Protein AF-A0A453CSF2-F1 (afdb_monomer)

Mean predicted aligned error: 9.99 Å

InterPro domains:
  IPR026741 Protein strawberry notch [PTHR12706] (7-251)
  IPR057332 SBNO, alpha/beta domain [PF25373] (90-185)

Secondary structure (DSSP, 8-state):
--SHHHHHHHHHHHHHHHHHHHHHHHTT-S--SPEE---SEEEEEEEEEEEEE-TTT-PEEEEEEEEEE----HHHHHHHHHHHHHTT---TT-EEEEESS-BTTB--EEEEEE-SSTTEEEEEETTTEE-SS-EEHHHHHHHEEE---HHHHHHHHHHHHHHTTTS-TT-TT-TTGGG--TT-SEEEEEEEEE--GGGHHHHHHHHHT-SSHHHHS--EEEEE-TTT--EEEEEEE-HHHHHHHHHHTT-------

Nearest PDB structures (foldseek):
  2e3r-assembly2_B  TM=1.787E-01  e=3.490E+00  Homo sapiens
  5zyg-assembly1_A  TM=1.570E-01  e=2.313E+00  Homo sapiens
  3qsz-assembly1_A  TM=2.015E-01  e=4.682E+00  Xanthomonas citri
  5zyh-assembly1_A  TM=1.619E-01  e=5.584E+00  Homo sapiens
  5jjd-assembly1_B  TM=1.593E-01  e=5.922E+00  Homo sapiens

Sequence (257 aa):
MLTLSTSRLFDLFISILDVVLHNARREGQLDSGIVDIKGKNIELKEPPKTVHVDSLSGASTILFTFTIDRGVTWESAKAMLDGRENDGAGSSNDGFYESKREWMGRRHFTLALEGSTEGIYKIIRPAIGEALREMPLSELKGKYRKVSSIDKVSKGWQDEYDVSSKQCMHGSKCKVGSYCTVGRRLQEFNILGGLILPVWGTIEKALAKQVYQNHKRIRVVRLVTTNDNQRIVGLFIPNAAVESVLTGLQWVQDIND

Foldseek 3Di:
DPPVVVVVVVVVVVVVVVVVQVVCVVVVNPAPPAAEDDAPAKAFPDPWDFLAADPPPRKTKIKTKIKGFQFAALVRLVVVQVVCVVVVNFDPPFAKKWFPDDALNGIFIWTWGDDPDPQWTFIQGRQHGTDPDIDGNVRCVVGIDHDPDSVVRNVRSNVLNVCLQQDAPNYCPDPCPRPDNHSRRIDMWMFIDIDCVVLVVQLLVLQCPDPDPVSNRWHWYWYAGDPPRDIDIGTTHPPSSVVSSSVSSVPDPPPDD

pLDDT: mean 84.26, std 11.91, range [34.03, 95.75]

Organism: Aegilops tauschii subsp. strangulata (NCBI:txid200361)

Radius of gyration: 23.32 Å; Cα contacts (8 Å, |Δi|>4): 414; chains: 1; bounding box: 51×52×76 Å

Structure (mmCIF, N/CA/C/O backbone):
data_AF-A0A453CSF2-F1
#
_entry.id   AF-A0A453CSF2-F1
#
loop_
_atom_site.group_PDB
_atom_site.id
_atom_site.type_symbol
_atom_site.label_atom_id
_atom_site.label_alt_id
_atom_site.label_comp_id
_atom_site.label_asym_id
_atom_site.label_entity_id
_atom_site.label_seq_id
_atom_site.pdbx_PDB_ins_code
_atom_site.Cartn_x
_atom_site.Cartn_y
_atom_site.Cartn_z
_atom_site.occupancy
_atom_site.B_iso_or_equiv
_atom_site.auth_seq_id
_atom_site.auth_comp_id
_atom_site.auth_asym_id
_atom_site.auth_atom_id
_atom_site.pdbx_PDB_model_num
ATOM 1 N N . MET A 1 1 ? -3.881 -25.227 51.914 1.00 39.81 1 MET A N 1
ATOM 2 C CA . MET A 1 1 ? -4.349 -26.233 50.933 1.00 39.81 1 MET A CA 1
ATOM 3 C C . MET A 1 1 ? -5.199 -25.563 49.838 1.00 39.81 1 MET A C 1
ATOM 5 O O . MET A 1 1 ? -6.308 -25.993 49.575 1.00 39.81 1 MET A O 1
ATOM 9 N N . LEU A 1 2 ? -4.698 -24.485 49.214 1.00 41.75 2 LEU A N 1
ATOM 10 C CA . LEU A 1 2 ? -5.431 -23.672 48.216 1.00 41.75 2 LEU A CA 1
ATOM 11 C C . LEU A 1 2 ? -4.596 -23.377 46.951 1.00 41.75 2 LEU A C 1
ATOM 13 O O . LEU A 1 2 ? -5.021 -22.624 46.089 1.00 41.75 2 LEU A O 1
ATOM 17 N N . THR A 1 3 ? -3.411 -23.980 46.824 1.00 45.69 3 THR A N 1
ATOM 18 C CA . THR A 1 3 ? -2.455 -23.721 45.734 1.00 45.69 3 THR A CA 1
ATOM 19 C C . THR A 1 3 ? -2.458 -24.787 44.634 1.00 45.69 3 THR A C 1
ATOM 21 O O . THR A 1 3 ? -1.824 -24.590 43.610 1.00 45.69 3 THR A O 1
ATOM 24 N N . LEU A 1 4 ? -3.162 -25.913 44.818 1.00 47.31 4 LEU A N 1
ATOM 25 C CA . LEU A 1 4 ? -3.198 -27.027 43.853 1.00 47.31 4 LEU A CA 1
ATOM 26 C C . LEU A 1 4 ? -4.376 -26.952 42.864 1.00 47.31 4 LEU A C 1
ATOM 28 O O . LEU A 1 4 ? -4.291 -27.514 41.774 1.00 47.31 4 LEU A O 1
ATOM 32 N N . SER A 1 5 ? -5.480 -26.288 43.227 1.00 52.00 5 SER A N 1
ATOM 33 C CA . SER A 1 5 ? -6.674 -26.180 42.372 1.00 52.00 5 SER A CA 1
ATOM 34 C C . SER A 1 5 ? -6.519 -25.125 41.276 1.00 52.00 5 SER A C 1
ATOM 36 O O . SER A 1 5 ? -6.984 -25.336 40.158 1.00 52.00 5 SER A O 1
ATOM 38 N N . THR A 1 6 ? -5.820 -24.026 41.565 1.00 54.34 6 THR A N 1
ATOM 39 C CA . THR A 1 6 ? -5.502 -22.964 40.602 1.00 54.34 6 THR A CA 1
ATOM 40 C C . THR A 1 6 ? -4.569 -23.450 39.495 1.00 54.34 6 THR A C 1
ATOM 42 O O . THR A 1 6 ? -4.785 -23.100 38.338 1.00 54.34 6 THR A O 1
ATOM 45 N N . SER A 1 7 ? -3.606 -24.324 39.809 1.00 66.31 7 SER A N 1
ATOM 46 C CA . SER A 1 7 ? -2.683 -24.883 38.812 1.00 66.31 7 SER A CA 1
ATOM 47 C C . SER A 1 7 ? -3.385 -25.792 37.805 1.00 66.31 7 SER A C 1
ATOM 49 O O . SER A 1 7 ? -3.203 -25.617 36.611 1.00 66.31 7 SER A O 1
ATOM 51 N N . ARG A 1 8 ? -4.276 -26.691 38.247 1.00 74.19 8 ARG A N 1
ATOM 52 C CA . ARG A 1 8 ? -4.969 -27.619 37.329 1.00 74.19 8 ARG A CA 1
ATOM 53 C C . ARG A 1 8 ? -5.932 -26.926 36.368 1.00 74.19 8 ARG A C 1
ATOM 55 O O . ARG A 1 8 ? -6.129 -27.387 35.249 1.00 74.19 8 ARG A O 1
ATOM 62 N N . LEU A 1 9 ? -6.556 -25.840 36.817 1.00 81.19 9 LEU A N 1
ATOM 63 C CA . LEU A 1 9 ? -7.460 -25.039 35.993 1.00 81.19 9 LEU A CA 1
ATOM 64 C C . LEU A 1 9 ? -6.670 -24.240 34.948 1.00 81.19 9 LEU A C 1
ATOM 66 O O . LEU A 1 9 ? -7.096 -24.136 33.800 1.00 81.19 9 LEU A O 1
ATOM 70 N N . PHE A 1 10 ? -5.484 -23.758 35.329 1.00 81.81 10 PHE A N 1
ATOM 71 C CA . PHE A 1 10 ? -4.532 -23.151 34.407 1.00 81.81 10 PHE A CA 1
ATOM 72 C C . PHE A 1 10 ? -3.985 -24.174 33.400 1.00 81.81 10 PHE A C 1
ATOM 74 O O . PHE A 1 10 ? -4.000 -23.904 32.206 1.00 81.81 10 PHE A O 1
ATOM 81 N N . ASP A 1 11 ? -3.616 -25.379 33.837 1.00 81.75 11 ASP A N 1
ATOM 82 C CA . ASP A 1 11 ? -3.135 -26.454 32.956 1.00 81.75 11 ASP A CA 1
ATOM 83 C C . ASP A 1 11 ? -4.202 -26.881 31.938 1.00 81.75 11 ASP A C 1
ATOM 85 O O . ASP A 1 11 ? -3.905 -27.084 30.757 1.00 81.75 11 ASP A O 1
ATOM 89 N N . LEU A 1 12 ? -5.465 -26.971 32.372 1.00 85.25 12 LEU A N 1
ATOM 90 C CA . LEU A 1 12 ? -6.597 -27.231 31.483 1.00 85.25 12 LEU A CA 1
ATOM 91 C C . LEU A 1 12 ? -6.780 -26.092 30.472 1.00 85.25 12 LEU A C 1
ATOM 93 O O . LEU A 1 12 ? -6.968 -26.356 29.286 1.00 85.25 12 LEU A O 1
ATOM 97 N N . PHE A 1 13 ? -6.696 -24.837 30.921 1.00 87.38 13 PHE A N 1
ATOM 98 C CA . PHE A 1 13 ? -6.771 -23.672 30.041 1.00 87.38 13 PHE A CA 1
ATOM 99 C C . PHE A 1 13 ? -5.650 -23.675 28.993 1.00 87.38 13 PHE A C 1
ATOM 101 O O . PHE A 1 13 ? -5.939 -23.511 27.809 1.00 87.38 13 PHE A O 1
ATOM 108 N N . ILE A 1 14 ? -4.399 -23.921 29.398 1.00 87.06 14 ILE A N 1
ATOM 109 C CA . ILE A 1 14 ? -3.248 -24.009 28.488 1.00 87.06 14 ILE A CA 1
ATOM 110 C C . ILE A 1 14 ? -3.425 -25.160 27.495 1.00 87.06 14 ILE A C 1
ATOM 112 O O . ILE A 1 14 ? -3.229 -24.967 26.301 1.00 87.06 14 ILE A O 1
ATOM 116 N N . SER A 1 15 ? -3.900 -26.320 27.951 1.00 86.69 15 SER A N 1
ATOM 117 C CA . SER A 1 15 ? -4.147 -27.471 27.072 1.00 86.69 15 SER A CA 1
ATOM 118 C C . SER A 1 15 ? -5.230 -27.181 26.024 1.00 86.69 15 SER A C 1
ATOM 120 O O . SER A 1 15 ? -5.084 -27.537 24.855 1.00 86.69 15 SER A O 1
ATOM 122 N N . ILE A 1 16 ? -6.319 -26.508 26.415 1.00 88.81 16 ILE A N 1
ATOM 123 C CA . ILE A 1 16 ? -7.370 -26.079 25.479 1.00 88.81 16 ILE A CA 1
ATOM 124 C C . ILE A 1 16 ? -6.813 -25.035 24.507 1.00 88.81 16 ILE A C 1
ATOM 126 O O . ILE A 1 16 ? -7.057 -25.134 23.303 1.00 88.81 16 ILE A O 1
ATOM 130 N N . LEU A 1 17 ? -6.045 -24.064 25.008 1.00 84.88 17 LEU A N 1
ATOM 131 C CA . LEU A 1 17 ? -5.401 -23.042 24.190 1.00 84.88 17 LEU A CA 1
ATOM 132 C C . LEU A 1 17 ? -4.473 -23.671 23.144 1.00 84.88 17 LEU A C 1
ATOM 134 O O . LEU A 1 17 ? -4.542 -23.289 21.979 1.00 84.88 17 LEU A O 1
ATOM 138 N N . ASP A 1 18 ? -3.676 -24.671 23.516 1.00 83.75 18 ASP A N 1
ATOM 139 C CA . ASP A 1 18 ? -2.792 -25.392 22.597 1.00 83.75 18 ASP A CA 1
ATOM 140 C C . ASP A 1 18 ? -3.569 -26.117 21.494 1.00 83.75 18 ASP A C 1
ATOM 142 O O . ASP A 1 18 ? -3.179 -26.062 20.325 1.00 83.75 18 ASP A O 1
ATOM 146 N N . VAL A 1 19 ? -4.704 -26.742 21.823 1.00 86.56 19 VAL A N 1
ATOM 147 C CA . VAL A 1 19 ? -5.580 -27.387 20.830 1.00 86.56 19 VAL A CA 1
ATOM 148 C C . VAL A 1 19 ? -6.198 -26.355 19.884 1.00 86.56 19 VAL A C 1
ATOM 150 O O . VAL A 1 19 ? -6.218 -26.566 18.667 1.00 86.56 19 VAL A O 1
ATOM 153 N N . VAL A 1 20 ? -6.668 -25.223 20.414 1.00 83.56 20 VAL A N 1
ATOM 154 C CA . VAL A 1 20 ? -7.219 -24.119 19.611 1.00 83.56 20 VAL A CA 1
ATOM 155 C C . VAL A 1 20 ? -6.144 -23.536 18.690 1.00 83.56 20 VAL A C 1
ATOM 157 O O . VAL A 1 20 ? -6.385 -23.384 17.492 1.00 83.56 20 VAL A O 1
ATOM 160 N N . LEU A 1 21 ? -4.936 -23.289 19.206 1.00 77.31 21 LEU A N 1
ATOM 161 C CA . LEU A 1 21 ? -3.794 -22.820 18.420 1.00 77.31 21 LEU A CA 1
ATOM 162 C C . LEU A 1 21 ? -3.389 -23.844 17.355 1.00 77.31 21 LEU A C 1
ATOM 164 O O . LEU A 1 21 ? -3.156 -23.481 16.205 1.00 77.31 21 LEU A O 1
ATOM 168 N N . HIS A 1 22 ? -3.331 -25.132 17.684 1.00 74.81 22 HIS A N 1
ATOM 169 C CA . HIS A 1 22 ? -3.000 -26.178 16.718 1.00 74.81 22 HIS A CA 1
ATOM 170 C C . HIS A 1 22 ? -4.023 -26.244 15.571 1.00 74.81 22 HIS A C 1
ATOM 172 O O . HIS A 1 22 ? -3.645 -26.318 14.398 1.00 74.81 22 HIS A O 1
ATOM 178 N N . ASN A 1 23 ? -5.318 -26.159 15.885 1.00 75.44 23 ASN A N 1
ATOM 179 C CA . ASN A 1 23 ? -6.376 -26.141 14.876 1.00 75.44 23 ASN A CA 1
ATOM 180 C C . ASN A 1 23 ? -6.309 -24.877 14.007 1.00 75.44 23 ASN A C 1
ATOM 182 O O . ASN A 1 23 ? -6.322 -24.987 12.781 1.00 75.44 23 ASN A O 1
ATOM 186 N N . ALA A 1 24 ? -6.108 -23.702 14.611 1.00 65.88 24 ALA A N 1
ATOM 187 C CA . ALA A 1 24 ? -5.940 -22.447 13.879 1.00 65.88 24 ALA A CA 1
ATOM 188 C C . ALA A 1 24 ? -4.699 -22.453 12.960 1.00 65.88 24 ALA A C 1
ATOM 190 O O . ALA A 1 24 ? -4.739 -21.892 11.862 1.00 65.88 24 ALA A O 1
ATOM 191 N N . ARG A 1 25 ? -3.607 -23.125 13.361 1.00 66.56 25 ARG A N 1
ATOM 192 C CA . ARG A 1 25 ? -2.405 -23.367 12.530 1.00 66.56 25 ARG A CA 1
ATOM 193 C C . ARG A 1 25 ? -2.755 -24.217 11.316 1.00 66.56 25 ARG A C 1
ATOM 195 O O . ARG A 1 25 ? -2.430 -23.839 10.194 1.00 66.56 25 ARG A O 1
ATOM 202 N N . ARG A 1 26 ? -3.433 -25.346 11.540 1.00 67.38 26 ARG A N 1
ATOM 203 C CA . ARG A 1 26 ? -3.819 -26.295 10.485 1.00 67.38 26 ARG A CA 1
ATOM 204 C C . ARG A 1 26 ? -4.784 -25.675 9.473 1.00 67.38 26 ARG A C 1
ATOM 206 O O . ARG A 1 26 ? -4.697 -25.974 8.289 1.00 67.38 26 ARG A O 1
ATOM 213 N N . GLU A 1 27 ? -5.664 -24.792 9.930 1.00 69.88 27 GLU A N 1
ATOM 214 C CA . GLU A 1 27 ? -6.625 -24.073 9.085 1.00 69.88 27 GLU A CA 1
ATOM 215 C C . GLU A 1 27 ? -6.034 -22.821 8.410 1.00 69.88 27 GLU A C 1
ATOM 217 O O . GLU A 1 27 ? -6.725 -22.142 7.648 1.00 69.88 27 GLU A O 1
ATOM 222 N N . GLY A 1 28 ? -4.764 -22.484 8.674 1.00 57.31 28 GLY A N 1
ATOM 223 C CA . GLY A 1 28 ? -4.126 -21.275 8.139 1.00 57.31 28 GLY A CA 1
ATOM 224 C C . GLY A 1 28 ? -4.793 -19.973 8.612 1.00 57.31 28 GLY A C 1
ATOM 225 O O . GLY A 1 28 ? -4.766 -18.961 7.898 1.00 57.31 28 GLY A O 1
ATOM 226 N N . GLN A 1 29 ? -5.444 -20.024 9.780 1.00 58.12 29 GLN A N 1
ATOM 227 C CA . GLN A 1 29 ? -6.109 -18.901 10.449 1.00 58.12 29 GLN A CA 1
ATOM 228 C C . GLN A 1 29 ? -5.249 -18.264 11.546 1.00 58.12 29 GLN A C 1
ATOM 230 O O . GLN A 1 29 ? -5.561 -17.160 11.983 1.00 58.12 29 GLN A O 1
ATOM 235 N N . LEU A 1 30 ? -4.170 -18.922 11.982 1.00 50.47 30 LEU A N 1
ATOM 236 C CA . LEU A 1 30 ? -3.213 -18.323 12.912 1.00 50.47 30 LEU A CA 1
ATOM 237 C C . LEU A 1 30 ? -2.468 -17.172 12.228 1.00 50.47 30 LEU A C 1
ATOM 239 O O . LEU A 1 30 ? -1.863 -17.352 11.170 1.00 50.47 30 LEU A O 1
ATOM 243 N N . ASP A 1 31 ? -2.573 -15.985 12.822 1.00 56.78 31 ASP A N 1
ATOM 244 C CA . ASP A 1 31 ? -2.135 -14.742 12.199 1.00 56.78 31 ASP A CA 1
ATOM 245 C C . ASP A 1 31 ? -0.603 -14.617 12.152 1.00 56.78 31 ASP A C 1
ATOM 247 O O . ASP A 1 31 ? 0.132 -15.023 13.056 1.00 56.78 31 ASP A O 1
ATOM 251 N N . SER A 1 32 ? -0.143 -14.034 11.052 1.00 56.16 32 SER A N 1
ATOM 252 C CA . SER A 1 32 ? 1.234 -13.907 10.555 1.00 56.16 32 SER A CA 1
ATOM 253 C C . SER A 1 32 ? 2.113 -12.890 11.309 1.00 56.16 32 SER A C 1
ATOM 255 O O . SER A 1 32 ? 3.009 -12.282 10.723 1.00 56.16 32 SER A O 1
ATOM 257 N N . GLY A 1 33 ? 1.881 -12.704 12.611 1.00 68.69 33 GLY A N 1
ATOM 258 C CA . GLY A 1 33 ? 2.572 -11.693 13.414 1.00 68.69 33 GLY A CA 1
ATOM 259 C C . GLY A 1 33 ? 2.207 -10.253 13.026 1.00 68.69 33 GLY A C 1
ATOM 260 O O . GLY A 1 33 ? 1.212 -10.001 12.351 1.00 68.69 33 GLY A O 1
ATOM 261 N N . ILE A 1 34 ? 3.011 -9.291 13.487 1.00 80.75 34 ILE A N 1
ATOM 262 C CA . ILE A 1 34 ? 2.820 -7.867 13.173 1.00 80.75 34 ILE A CA 1
ATOM 263 C C . ILE A 1 34 ? 3.249 -7.616 11.725 1.00 80.75 34 ILE A C 1
ATOM 265 O O . ILE A 1 34 ? 4.402 -7.858 11.366 1.00 80.75 34 ILE A O 1
ATOM 269 N N . VAL A 1 35 ? 2.343 -7.086 10.903 1.00 84.00 35 VAL A N 1
ATOM 270 C CA . VAL A 1 35 ? 2.631 -6.749 9.504 1.00 84.00 35 VAL A CA 1
ATOM 271 C C . VAL A 1 35 ? 3.189 -5.331 9.410 1.00 84.00 35 VAL A C 1
ATOM 273 O O . VAL A 1 35 ? 2.504 -4.357 9.720 1.00 84.00 35 VAL A O 1
ATOM 276 N N . ASP A 1 36 ? 4.424 -5.210 8.929 1.00 84.75 36 ASP A N 1
ATOM 277 C CA . ASP A 1 36 ? 5.047 -3.917 8.657 1.00 84.75 36 ASP A CA 1
ATOM 278 C C . ASP A 1 36 ? 4.532 -3.310 7.353 1.00 84.75 36 ASP A C 1
ATOM 280 O O . ASP A 1 36 ? 4.739 -3.834 6.254 1.00 84.75 36 ASP A O 1
ATOM 284 N N . ILE A 1 37 ? 3.886 -2.157 7.473 1.00 83.94 37 ILE A N 1
ATOM 285 C CA . ILE A 1 37 ? 3.427 -1.372 6.341 1.00 83.94 37 ILE A CA 1
ATOM 286 C C . ILE A 1 37 ? 4.565 -0.471 5.880 1.00 83.94 37 ILE A C 1
ATOM 288 O O . ILE A 1 37 ? 4.952 0.478 6.556 1.00 83.94 37 ILE A O 1
ATOM 292 N N . LYS A 1 38 ? 5.085 -0.778 4.691 1.00 79.69 38 LYS A N 1
ATOM 293 C CA . LYS A 1 38 ? 6.115 0.015 4.020 1.00 79.69 38 LYS A CA 1
ATOM 294 C C . LYS A 1 38 ? 5.487 0.942 2.979 1.00 79.69 38 LYS A C 1
ATOM 296 O O . LYS A 1 38 ? 4.520 0.576 2.300 1.00 79.69 38 LYS A O 1
ATOM 301 N N . GLY A 1 39 ? 6.059 2.130 2.850 1.00 79.00 39 GLY A N 1
ATOM 302 C CA . GLY A 1 39 ? 5.703 3.153 1.874 1.00 79.00 39 GLY A CA 1
ATOM 303 C C . GLY A 1 39 ? 6.844 4.152 1.743 1.00 79.00 39 GLY A C 1
ATOM 304 O O . GLY A 1 39 ? 7.664 4.262 2.653 1.00 79.00 39 GLY A O 1
ATOM 305 N N . LYS A 1 40 ? 6.920 4.833 0.598 1.00 80.88 40 LYS A N 1
ATOM 306 C CA . LYS A 1 40 ? 7.904 5.898 0.377 1.00 80.88 40 LYS A CA 1
ATOM 307 C C . LYS A 1 40 ? 7.464 7.183 1.067 1.00 80.88 40 LYS A C 1
ATOM 309 O O . LYS A 1 40 ? 8.305 7.890 1.603 1.00 80.88 40 LYS A O 1
ATOM 314 N N . ASN A 1 41 ? 6.158 7.445 1.065 1.00 83.12 41 ASN A N 1
ATOM 315 C CA . ASN A 1 41 ? 5.548 8.484 1.876 1.00 83.12 41 ASN A CA 1
ATOM 316 C C . ASN A 1 41 ? 4.309 7.921 2.589 1.00 83.12 41 ASN A C 1
ATOM 318 O O . ASN A 1 41 ? 3.471 7.271 1.966 1.00 83.12 41 ASN A O 1
ATOM 322 N N . ILE A 1 42 ? 4.231 8.111 3.900 1.00 88.06 42 ILE A N 1
ATOM 323 C CA . ILE A 1 42 ? 3.141 7.715 4.783 1.00 88.06 42 ILE A CA 1
ATOM 324 C C . ILE A 1 42 ? 2.742 8.963 5.567 1.00 88.06 42 ILE A C 1
ATOM 326 O O . ILE A 1 42 ? 3.411 9.349 6.528 1.00 88.06 42 ILE A O 1
ATOM 330 N N . GLU A 1 43 ? 1.640 9.576 5.147 1.00 88.12 43 GLU A N 1
ATOM 331 C CA . GLU A 1 43 ? 1.130 10.816 5.730 1.00 88.12 43 GLU A CA 1
ATOM 332 C C . GLU A 1 43 ? -0.221 10.579 6.385 1.00 88.12 43 GLU A C 1
ATOM 334 O O . GLU A 1 43 ? -1.050 9.811 5.890 1.00 88.12 43 GLU A O 1
ATOM 339 N N . LEU A 1 44 ? -0.457 11.257 7.503 1.00 89.50 44 LEU A N 1
ATOM 340 C CA . LEU A 1 44 ? -1.767 11.272 8.126 1.00 89.50 44 LEU A CA 1
ATOM 341 C C . LEU A 1 44 ? -2.715 12.109 7.252 1.00 89.50 44 LEU A C 1
ATOM 343 O O . LEU A 1 44 ? -2.452 13.279 6.988 1.00 89.50 44 LEU A O 1
ATOM 347 N N . LYS A 1 45 ? -3.808 11.501 6.785 1.00 88.56 45 LYS A N 1
ATOM 348 C CA . LYS A 1 45 ? -4.785 12.157 5.906 1.00 88.56 45 LYS A CA 1
ATOM 349 C C . LYS A 1 45 ? -5.651 13.159 6.673 1.00 88.56 45 LYS A C 1
ATOM 351 O O . LYS A 1 45 ? -5.973 14.220 6.155 1.00 88.56 45 LYS A O 1
ATOM 356 N N . GLU A 1 46 ? -6.046 12.795 7.889 1.00 87.94 46 GLU A N 1
ATOM 357 C CA . GLU A 1 46 ? -6.948 13.557 8.756 1.00 87.94 46 GLU A CA 1
ATOM 358 C C . GLU A 1 46 ? -6.494 13.422 10.214 1.00 87.94 46 GLU A C 1
ATOM 360 O O . GLU A 1 46 ? -5.931 12.379 10.564 1.00 87.94 46 GLU A O 1
ATOM 365 N N . PRO A 1 47 ? -6.758 14.416 11.085 1.00 89.12 47 PRO A N 1
ATOM 366 C CA . PRO A 1 47 ? -6.470 14.298 12.510 1.00 89.12 47 PRO A CA 1
ATOM 367 C C . PRO A 1 47 ? -7.047 12.999 13.100 1.00 89.12 47 PRO A C 1
ATOM 369 O O . PRO A 1 47 ? -8.148 12.597 12.705 1.00 89.12 47 PRO A O 1
ATOM 372 N N . PRO A 1 48 ? -6.340 12.329 14.032 1.00 91.94 48 PRO A N 1
ATOM 373 C CA . PRO A 1 48 ? -6.807 11.064 14.585 1.00 91.94 48 PRO A CA 1
ATOM 374 C C . PRO A 1 48 ? -8.157 11.246 15.282 1.00 91.94 48 PRO A C 1
ATOM 376 O O . PRO A 1 48 ? -8.341 12.185 16.056 1.00 91.94 48 PRO A O 1
ATOM 379 N N . LYS A 1 49 ? -9.104 10.346 15.014 1.00 92.44 49 LYS A N 1
ATOM 380 C CA . LYS A 1 49 ? -10.472 10.437 15.538 1.00 92.44 49 LYS A CA 1
ATOM 381 C C . LYS A 1 49 ? -10.623 9.523 16.741 1.00 92.44 49 LYS A C 1
ATOM 383 O O . LYS A 1 49 ? -10.423 8.317 16.615 1.00 92.44 49 LYS A O 1
ATOM 388 N N . THR A 1 50 ? -11.009 10.060 17.892 1.00 92.62 50 THR A N 1
ATOM 389 C CA . THR A 1 50 ? -11.400 9.228 19.037 1.00 92.62 50 THR A CA 1
ATOM 390 C C . THR A 1 50 ? -12.755 8.598 18.745 1.00 92.62 50 THR A C 1
ATOM 392 O O . THR A 1 50 ? -13.749 9.306 18.611 1.00 92.62 50 THR A O 1
ATOM 395 N N . VAL A 1 51 ? -12.784 7.273 18.608 1.00 92.88 51 VAL A N 1
ATOM 396 C CA . VAL A 1 51 ? -13.984 6.521 18.201 1.00 92.88 51 VAL A CA 1
ATOM 397 C C . VAL A 1 51 ? -14.691 5.832 19.359 1.00 92.88 51 VAL A C 1
ATOM 399 O O . VAL A 1 51 ? -15.842 5.436 19.225 1.00 92.88 51 VAL A O 1
ATOM 402 N N . HIS A 1 52 ? -14.005 5.671 20.487 1.00 91.56 52 HIS A N 1
ATOM 403 C CA . HIS A 1 52 ? -14.562 5.108 21.707 1.00 91.56 52 HIS A CA 1
ATOM 404 C C . HIS A 1 52 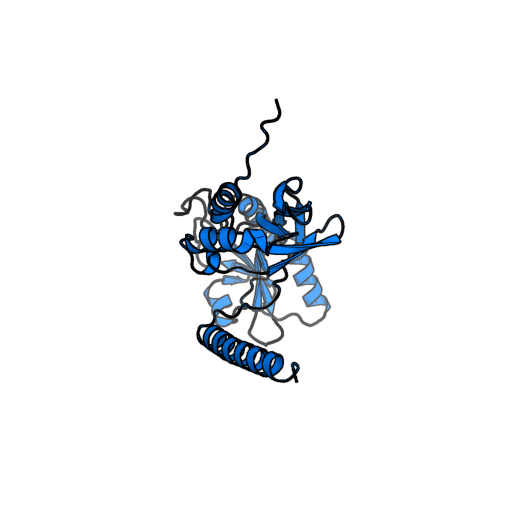? -13.719 5.554 22.904 1.00 91.56 52 HIS A C 1
ATOM 406 O O . HIS A 1 52 ? -12.506 5.721 22.775 1.00 91.56 52 HIS A O 1
ATOM 412 N N . VAL A 1 53 ? -14.351 5.723 24.062 1.00 91.69 53 VAL A N 1
ATOM 413 C CA . VAL A 1 53 ? -13.678 5.966 25.341 1.00 91.69 53 VAL A CA 1
ATOM 414 C C . VAL A 1 53 ? -14.231 4.964 26.339 1.00 91.69 53 VAL A C 1
ATOM 416 O O . VAL A 1 53 ? -15.440 4.897 26.554 1.00 91.69 53 VAL A O 1
ATOM 419 N N . ASP A 1 54 ? -13.345 4.171 26.927 1.00 89.50 54 ASP A N 1
ATOM 420 C CA . ASP A 1 54 ? -13.724 3.179 27.921 1.00 89.50 54 ASP A CA 1
ATOM 421 C C . ASP A 1 54 ? -14.116 3.872 29.232 1.00 89.50 54 ASP A C 1
ATOM 423 O O . ASP A 1 54 ? -13.351 4.656 29.795 1.00 89.50 54 ASP A O 1
ATOM 427 N N . SER A 1 55 ? -15.314 3.577 29.736 1.00 86.19 55 SER A N 1
ATOM 428 C CA . SER A 1 55 ? -15.881 4.251 30.909 1.00 86.19 55 SER A CA 1
ATOM 429 C C . SER A 1 55 ? -15.172 3.912 32.223 1.00 86.19 55 SER A C 1
ATOM 431 O O . SER A 1 55 ? -15.317 4.650 33.194 1.00 86.19 55 SER A O 1
ATOM 433 N N . LEU A 1 56 ? -14.445 2.791 32.283 1.00 85.56 56 LEU A N 1
ATOM 434 C CA . LEU A 1 56 ? -13.756 2.336 33.495 1.00 85.56 56 LEU A CA 1
ATOM 435 C C . LEU A 1 56 ? -12.348 2.925 33.606 1.00 85.56 56 LEU A C 1
ATOM 437 O O . LEU A 1 56 ? -11.928 3.328 34.688 1.00 85.56 56 LEU A O 1
ATOM 441 N N . SER A 1 57 ? -11.615 2.962 32.496 1.00 87.50 57 SER A N 1
ATOM 442 C CA . SER A 1 57 ? -10.216 3.397 32.447 1.00 87.50 57 SER A CA 1
ATOM 443 C C . SER A 1 57 ? -10.024 4.821 31.924 1.00 87.50 57 SER A C 1
ATOM 445 O O . SER A 1 57 ? -8.944 5.382 32.092 1.00 87.50 57 SER A O 1
ATOM 447 N N . GLY A 1 58 ? -11.026 5.399 31.252 1.00 87.81 58 GLY A N 1
ATOM 448 C CA . GLY A 1 58 ? -10.899 6.659 30.513 1.00 87.81 58 GLY A CA 1
ATOM 449 C C . GLY A 1 58 ? -10.008 6.556 29.268 1.00 87.81 58 GLY A C 1
ATOM 450 O O . GLY A 1 58 ? -9.763 7.558 28.594 1.00 87.81 58 GLY A O 1
ATOM 451 N N . ALA A 1 59 ? -9.499 5.364 28.944 1.00 89.81 59 ALA A N 1
ATOM 452 C CA . ALA A 1 59 ? -8.627 5.167 27.798 1.00 89.81 59 ALA A CA 1
ATOM 453 C C . ALA A 1 59 ? -9.427 5.202 26.491 1.00 89.81 59 ALA A C 1
ATOM 455 O O . ALA A 1 59 ? -10.542 4.691 26.395 1.00 89.81 59 ALA A O 1
ATOM 456 N N . SER A 1 60 ? -8.830 5.799 25.463 1.00 92.69 60 SER A N 1
ATOM 457 C CA . SER A 1 60 ? -9.476 6.000 24.167 1.00 92.69 60 SER A CA 1
ATOM 458 C C . SER A 1 60 ? -9.065 4.944 23.140 1.00 92.69 60 SER A C 1
ATOM 460 O O . SER A 1 60 ? -7.909 4.511 23.081 1.00 92.69 60 SER A O 1
ATOM 462 N N . THR A 1 61 ? -10.006 4.579 22.277 1.00 93.44 61 THR A N 1
ATOM 463 C CA . THR A 1 61 ? -9.751 3.947 20.983 1.00 93.44 61 THR A CA 1
ATOM 464 C C . THR A 1 61 ? -9.690 5.039 19.923 1.00 93.44 61 THR A C 1
ATOM 466 O O . THR A 1 61 ? -10.605 5.859 19.819 1.00 93.44 61 THR A O 1
ATOM 469 N N . ILE A 1 62 ? -8.632 5.049 19.116 1.00 94.31 62 ILE A N 1
ATOM 470 C CA . ILE A 1 62 ? -8.369 6.116 18.146 1.00 94.31 62 ILE A CA 1
ATOM 471 C C . ILE A 1 62 ? -8.259 5.518 16.744 1.00 94.31 62 ILE A C 1
ATOM 473 O O . ILE A 1 62 ? -7.515 4.562 16.527 1.00 94.31 62 ILE A O 1
ATOM 477 N N . LEU A 1 63 ? -8.984 6.093 15.787 1.00 94.75 63 LEU A N 1
ATOM 478 C CA . LEU A 1 63 ? -8.877 5.796 14.366 1.00 94.75 63 LEU A CA 1
ATOM 479 C C . LEU A 1 63 ? -7.889 6.754 13.703 1.00 94.75 63 LEU A C 1
ATOM 481 O O . LEU A 1 63 ? -8.086 7.968 13.683 1.00 94.75 63 LEU A O 1
ATOM 485 N N . PHE A 1 64 ? -6.856 6.176 13.109 1.00 94.38 64 PHE A N 1
ATOM 486 C CA . PHE A 1 64 ? -5.887 6.863 12.277 1.00 94.38 64 PHE A CA 1
ATOM 487 C C . PHE A 1 64 ? -6.141 6.520 10.809 1.00 94.38 64 PHE A C 1
ATOM 489 O O . PHE A 1 64 ? -6.239 5.342 10.452 1.00 94.38 64 PHE A O 1
ATOM 496 N N . THR A 1 65 ? -6.197 7.535 9.950 1.00 93.75 65 THR A N 1
ATOM 497 C CA . THR A 1 65 ? -6.317 7.355 8.499 1.00 93.75 65 THR A CA 1
ATOM 498 C C . THR A 1 65 ? -5.070 7.899 7.821 1.00 93.75 65 THR A C 1
ATOM 500 O O . THR A 1 65 ? -4.793 9.095 7.878 1.00 93.75 65 THR A O 1
ATOM 503 N N . PHE A 1 66 ? -4.322 7.019 7.163 1.00 92.44 66 PHE A N 1
ATOM 504 C CA . PHE A 1 66 ? -3.096 7.353 6.442 1.00 92.44 66 PHE A CA 1
ATOM 505 C C . PHE A 1 66 ? -3.310 7.310 4.939 1.00 92.44 66 PHE A C 1
ATOM 507 O O . PHE A 1 66 ? -4.007 6.431 4.433 1.00 92.44 66 PHE A O 1
ATOM 514 N N . THR A 1 67 ? -2.629 8.200 4.228 1.00 91.56 67 THR A N 1
ATOM 515 C CA . THR A 1 67 ? -2.376 8.067 2.796 1.00 91.56 67 THR A CA 1
ATOM 516 C C . THR A 1 67 ? -0.967 7.526 2.612 1.00 91.56 67 THR A C 1
ATOM 518 O O . THR A 1 67 ? 0.008 8.132 3.050 1.00 91.56 67 THR A O 1
ATOM 521 N N . ILE A 1 68 ? -0.864 6.366 1.970 1.00 89.88 68 ILE A N 1
ATOM 522 C CA . ILE A 1 68 ? 0.404 5.695 1.697 1.00 89.88 68 ILE A CA 1
ATOM 523 C C . ILE A 1 68 ? 0.698 5.796 0.207 1.00 89.88 68 ILE A C 1
ATOM 525 O O . ILE A 1 68 ? -0.079 5.303 -0.613 1.00 89.88 68 ILE A O 1
ATOM 529 N N . ASP A 1 69 ? 1.835 6.399 -0.126 1.00 90.44 69 ASP A N 1
ATOM 530 C CA . ASP A 1 69 ? 2.416 6.422 -1.462 1.00 90.44 69 ASP A CA 1
ATOM 531 C C . ASP A 1 69 ? 3.545 5.381 -1.542 1.00 90.44 69 ASP A C 1
ATOM 533 O O . ASP A 1 69 ? 4.578 5.481 -0.867 1.00 90.44 69 ASP A O 1
ATOM 537 N N . ARG A 1 70 ? 3.332 4.341 -2.354 1.00 86.38 70 ARG A N 1
ATOM 538 C CA . ARG A 1 70 ? 4.341 3.309 -2.673 1.00 86.38 70 ARG A CA 1
ATOM 539 C C . ARG A 1 70 ? 4.961 3.498 -4.053 1.00 86.38 70 ARG A C 1
ATOM 541 O O . ARG A 1 70 ? 5.668 2.616 -4.538 1.00 86.38 70 ARG A O 1
ATOM 548 N N . GLY A 1 71 ? 4.661 4.611 -4.700 1.00 89.56 71 GLY A N 1
ATOM 549 C CA . GLY A 1 71 ? 5.114 4.899 -6.037 1.00 89.56 71 GLY A CA 1
ATOM 550 C C . GLY A 1 71 ? 6.619 5.075 -6.115 1.00 89.56 71 GLY A C 1
ATOM 551 O O . GLY A 1 71 ? 7.288 5.525 -5.181 1.00 89.56 71 GLY A O 1
ATOM 552 N N . VAL A 1 72 ? 7.146 4.752 -7.286 1.00 92.38 72 VAL A N 1
ATOM 553 C CA . VAL A 1 72 ? 8.551 4.959 -7.620 1.00 92.38 72 VAL A CA 1
ATOM 554 C C . VAL A 1 72 ? 8.594 5.931 -8.785 1.00 92.38 72 VAL A C 1
ATOM 556 O O . VAL A 1 72 ? 8.075 5.628 -9.857 1.00 92.38 72 VAL A O 1
ATOM 559 N N . THR A 1 73 ? 9.185 7.106 -8.567 1.00 93.50 73 THR A N 1
ATOM 560 C CA . THR A 1 73 ? 9.386 8.096 -9.632 1.00 93.50 73 THR A CA 1
ATOM 561 C C . THR A 1 73 ? 10.375 7.566 -10.663 1.00 93.50 73 THR A C 1
ATOM 563 O O . THR A 1 73 ? 11.158 6.654 -10.373 1.00 93.50 73 THR A O 1
ATOM 566 N N . TRP A 1 74 ? 10.357 8.138 -11.864 1.00 93.94 74 TRP A N 1
ATOM 567 C CA . TRP A 1 74 ? 11.286 7.756 -12.921 1.00 93.94 74 TRP A CA 1
ATOM 568 C C . TRP A 1 74 ? 12.752 7.883 -12.475 1.00 93.94 74 TRP A C 1
ATOM 570 O O . TRP A 1 74 ? 13.541 6.959 -12.659 1.00 93.94 74 TRP A O 1
ATOM 580 N N . GLU A 1 75 ? 13.101 8.980 -11.804 1.00 93.94 75 GLU A N 1
ATOM 581 C CA . GLU A 1 75 ? 14.458 9.262 -11.321 1.00 93.94 75 GLU A CA 1
ATOM 582 C C . GLU A 1 75 ? 14.895 8.214 -10.299 1.00 93.94 75 GLU A C 1
ATOM 584 O O . GLU A 1 75 ? 16.016 7.717 -10.344 1.00 93.94 75 GLU A O 1
ATOM 589 N N . SER A 1 76 ? 13.978 7.833 -9.405 1.00 93.00 76 SER A N 1
ATOM 590 C CA . SER A 1 76 ? 14.222 6.805 -8.398 1.00 93.00 76 SER A CA 1
ATOM 591 C C . SER A 1 76 ? 14.419 5.431 -9.035 1.00 93.00 76 SER A C 1
ATOM 593 O O . SER A 1 76 ? 15.293 4.692 -8.595 1.00 93.00 76 SER A O 1
ATOM 595 N N . ALA A 1 77 ? 13.628 5.081 -10.054 1.00 93.75 77 ALA A N 1
ATOM 596 C CA . ALA A 1 77 ? 13.767 3.815 -10.770 1.00 93.75 77 ALA A CA 1
ATOM 597 C C . ALA A 1 77 ? 15.076 3.764 -11.569 1.00 93.75 77 ALA A C 1
ATOM 599 O O . ALA A 1 77 ? 15.769 2.750 -11.557 1.00 93.75 77 ALA A O 1
ATOM 600 N N . LYS A 1 78 ? 15.439 4.869 -12.226 1.00 93.25 78 LYS A N 1
ATOM 601 C CA . LYS A 1 78 ? 16.698 4.984 -12.961 1.00 93.25 78 LYS A CA 1
ATOM 602 C C . LYS A 1 78 ? 17.899 4.853 -12.023 1.00 93.25 78 LYS A C 1
ATOM 604 O O . LYS A 1 78 ? 18.770 4.036 -12.282 1.00 93.25 78 LYS A O 1
ATOM 609 N N . ALA A 1 79 ? 17.886 5.551 -10.888 1.00 93.31 79 ALA A N 1
ATOM 610 C CA . ALA A 1 79 ? 18.948 5.451 -9.889 1.00 93.31 79 ALA A CA 1
ATOM 611 C C . ALA A 1 79 ? 19.124 4.022 -9.335 1.00 93.31 79 ALA A C 1
ATOM 613 O O . ALA A 1 79 ? 20.248 3.614 -9.058 1.00 93.31 79 ALA A O 1
ATOM 614 N N . MET A 1 80 ? 18.040 3.245 -9.195 1.00 92.50 80 MET A N 1
ATOM 615 C CA . MET A 1 80 ? 18.126 1.832 -8.789 1.00 92.50 80 MET A CA 1
ATOM 616 C C . MET A 1 80 ? 18.847 0.965 -9.828 1.00 92.50 80 MET A C 1
ATOM 618 O O . MET A 1 80 ? 19.595 0.066 -9.448 1.00 92.50 80 MET A O 1
ATOM 622 N N . LEU A 1 81 ? 18.614 1.218 -11.120 1.00 90.88 81 LEU A N 1
ATOM 623 C CA . LEU A 1 81 ? 19.301 0.512 -12.201 1.00 90.88 81 LEU A CA 1
ATOM 624 C C . LEU A 1 81 ? 20.776 0.925 -12.273 1.00 90.88 81 LEU A C 1
ATOM 626 O O . LEU A 1 81 ? 21.645 0.060 -12.240 1.00 90.88 81 LEU A O 1
ATOM 630 N N . ASP A 1 82 ? 21.047 2.232 -12.278 1.00 89.88 82 ASP A N 1
ATOM 631 C CA . ASP A 1 82 ? 22.406 2.782 -12.352 1.00 89.88 82 ASP A CA 1
ATOM 632 C C . ASP A 1 82 ? 23.261 2.311 -11.154 1.00 89.88 82 ASP A C 1
ATOM 634 O O . ASP A 1 82 ? 24.424 1.942 -11.308 1.00 89.88 82 ASP A O 1
ATOM 638 N N . GLY A 1 83 ? 22.681 2.258 -9.946 1.00 87.12 83 GLY A N 1
ATOM 639 C CA . GLY A 1 83 ? 23.353 1.731 -8.753 1.00 87.12 83 GLY A CA 1
ATOM 640 C C . GLY A 1 83 ? 23.733 0.253 -8.883 1.00 87.12 83 GLY A C 1
ATOM 641 O O . GLY A 1 83 ? 24.855 -0.125 -8.560 1.00 87.12 83 GLY A O 1
ATOM 642 N N . ARG A 1 84 ? 22.839 -0.576 -9.436 1.00 83.25 84 ARG A N 1
ATOM 643 C CA . ARG A 1 84 ? 23.103 -2.005 -9.677 1.00 83.25 84 ARG A CA 1
ATOM 644 C C . ARG A 1 84 ? 24.223 -2.245 -10.687 1.00 83.25 84 ARG A C 1
ATOM 646 O O . ARG A 1 84 ? 24.995 -3.187 -10.506 1.00 83.25 84 ARG A O 1
ATOM 653 N N . GLU A 1 85 ? 24.299 -1.424 -11.731 1.00 79.00 85 GLU A N 1
ATOM 654 C CA . GLU A 1 85 ? 25.383 -1.487 -12.717 1.00 79.00 85 GLU A CA 1
ATOM 655 C C . GLU A 1 85 ? 26.732 -1.122 -12.080 1.00 79.00 85 GLU A C 1
ATOM 657 O O . GLU A 1 85 ? 27.717 -1.834 -12.281 1.00 79.00 85 GLU A O 1
ATOM 662 N N . ASN A 1 86 ? 26.762 -0.078 -11.246 1.00 77.50 86 ASN A N 1
ATOM 663 C CA . ASN A 1 86 ? 27.972 0.357 -10.538 1.00 77.50 86 ASN A CA 1
ATOM 664 C C . ASN A 1 86 ? 28.477 -0.669 -9.511 1.00 77.50 86 ASN A C 1
ATOM 666 O O . ASN A 1 86 ? 29.686 -0.831 -9.353 1.00 77.50 86 ASN A O 1
ATOM 670 N N . ASP A 1 87 ? 27.571 -1.394 -8.853 1.00 78.25 87 ASP A N 1
ATOM 671 C CA . ASP A 1 87 ? 27.911 -2.434 -7.874 1.00 78.25 87 ASP A CA 1
ATOM 672 C C . ASP A 1 87 ? 28.459 -3.724 -8.524 1.00 78.25 87 ASP A C 1
ATOM 674 O O . ASP A 1 87 ? 28.771 -4.691 -7.826 1.00 78.25 87 ASP A O 1
ATOM 678 N N . GLY A 1 88 ? 28.541 -3.788 -9.861 1.00 69.62 88 GLY A N 1
ATOM 679 C CA . GLY A 1 88 ? 29.003 -4.968 -10.603 1.00 69.62 88 GLY A C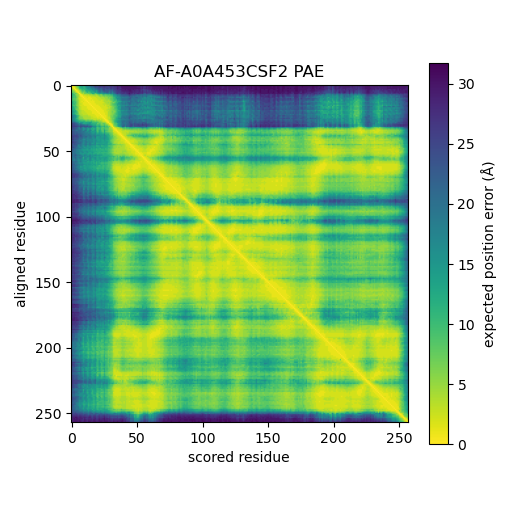A 1
ATOM 680 C C . GLY A 1 88 ? 28.077 -6.185 -10.478 1.00 69.62 88 GLY A C 1
ATOM 681 O O . GLY A 1 88 ? 28.429 -7.281 -10.910 1.00 69.62 88 GLY A O 1
ATOM 682 N N . ALA A 1 89 ? 26.893 -5.997 -9.893 1.00 69.62 89 ALA A N 1
ATOM 683 C CA . ALA A 1 89 ? 25.891 -7.029 -9.649 1.00 69.62 89 ALA A CA 1
ATOM 684 C C . ALA A 1 89 ? 24.747 -6.995 -10.680 1.00 69.62 89 ALA A C 1
ATOM 686 O O . ALA A 1 89 ? 23.706 -7.613 -10.458 1.00 69.62 89 ALA A O 1
ATOM 687 N N . GLY A 1 90 ? 24.919 -6.230 -11.763 1.00 69.12 90 GLY A N 1
ATOM 688 C CA . GLY A 1 90 ? 23.943 -6.083 -12.835 1.00 69.12 90 GLY A CA 1
ATOM 689 C C . GLY A 1 90 ? 23.900 -7.308 -13.747 1.00 69.12 90 GLY A C 1
ATOM 690 O O . GLY A 1 90 ? 24.911 -7.718 -14.321 1.00 69.12 90 GLY A O 1
ATOM 691 N N . SER A 1 91 ? 22.710 -7.875 -13.917 1.00 79.88 91 SER A N 1
ATOM 692 C CA . SER A 1 91 ? 22.460 -8.934 -14.890 1.00 79.88 91 SER A CA 1
ATOM 693 C C . SER A 1 91 ? 22.310 -8.369 -16.299 1.00 79.88 91 SER A C 1
ATOM 695 O O . SER A 1 91 ? 21.758 -7.289 -16.503 1.00 79.88 91 SER A O 1
ATOM 697 N N . SER A 1 92 ? 22.660 -9.151 -17.322 1.00 83.75 92 SER A N 1
ATOM 698 C CA . SER A 1 92 ? 22.386 -8.779 -18.724 1.00 83.75 92 SER A CA 1
ATOM 699 C C . SER A 1 92 ? 20.890 -8.557 -19.016 1.00 83.75 92 SER A C 1
ATOM 701 O O . SER A 1 92 ? 20.525 -7.839 -19.957 1.00 83.75 92 SER A O 1
ATOM 703 N N . ASN A 1 93 ? 20.004 -9.151 -18.208 1.00 88.38 93 ASN A N 1
ATOM 704 C CA . ASN A 1 93 ? 18.559 -8.969 -18.315 1.00 88.38 93 ASN A CA 1
ATOM 705 C C . ASN A 1 93 ? 18.018 -7.877 -17.374 1.00 88.38 93 ASN A C 1
ATOM 707 O O . ASN A 1 93 ? 16.827 -7.601 -17.427 1.00 88.38 93 ASN A O 1
ATOM 711 N N . ASP A 1 94 ? 18.845 -7.194 -16.585 1.00 92.00 94 ASP A N 1
ATOM 712 C CA . ASP A 1 94 ? 18.363 -6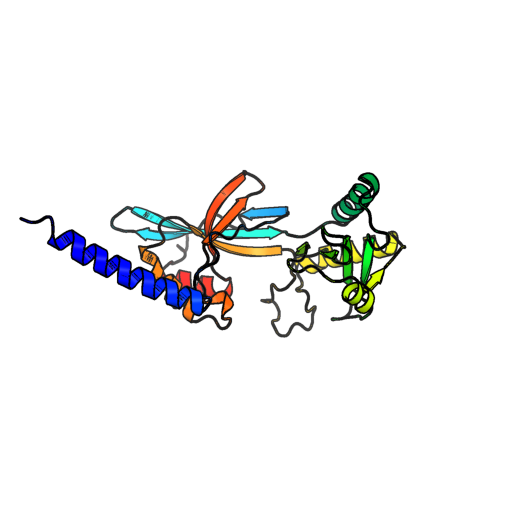.079 -15.765 1.00 92.00 94 ASP A CA 1
ATOM 713 C C . ASP A 1 94 ? 17.970 -4.893 -16.639 1.00 92.00 94 ASP A C 1
ATOM 715 O O . ASP A 1 94 ? 18.554 -4.651 -17.699 1.00 92.00 94 ASP A O 1
ATOM 719 N N . GLY A 1 95 ? 16.939 -4.165 -16.226 1.00 94.44 95 GLY A N 1
ATOM 720 C CA . GLY A 1 95 ? 16.550 -2.918 -16.869 1.00 94.44 95 GLY A CA 1
ATOM 721 C C . GLY A 1 95 ? 15.053 -2.771 -17.065 1.00 94.44 95 GLY A C 1
ATOM 722 O O . GLY A 1 95 ? 14.234 -3.407 -16.401 1.00 94.44 95 GLY A O 1
ATOM 723 N N . PHE A 1 96 ? 14.693 -1.878 -17.980 1.00 95.75 96 PHE A N 1
ATOM 724 C CA . PHE A 1 96 ? 13.311 -1.478 -18.190 1.00 95.75 96 PHE A CA 1
ATOM 725 C C . PHE A 1 96 ? 12.602 -2.319 -19.247 1.00 95.75 96 PHE A C 1
ATOM 727 O O . PHE A 1 96 ? 13.155 -2.688 -20.286 1.00 95.75 96 PHE A O 1
ATOM 734 N N . TYR A 1 97 ? 11.331 -2.588 -18.978 1.00 95.00 97 TYR A N 1
ATOM 735 C CA . TYR A 1 97 ? 10.484 -3.498 -19.725 1.00 95.00 97 TYR A CA 1
ATOM 736 C C . TYR A 1 97 ? 9.124 -2.862 -20.017 1.00 95.00 97 TYR A C 1
ATOM 738 O O . TYR A 1 97 ? 8.506 -2.262 -19.142 1.00 95.00 97 TYR A O 1
ATOM 746 N N . GLU A 1 98 ? 8.632 -3.049 -21.240 1.00 94.62 98 GLU A N 1
ATOM 747 C CA . GLU A 1 98 ? 7.280 -2.685 -21.673 1.00 94.62 98 GLU A CA 1
ATOM 748 C C . GLU A 1 98 ? 6.444 -3.957 -21.864 1.00 94.62 98 GLU A C 1
ATOM 750 O O . GLU A 1 98 ? 6.917 -4.965 -22.401 1.00 94.62 98 GLU A O 1
ATOM 755 N N . SER A 1 99 ? 5.183 -3.935 -21.439 1.00 92.75 99 SER A N 1
ATOM 756 C CA . SER A 1 99 ? 4.266 -5.060 -21.632 1.00 92.75 99 SER A CA 1
ATOM 757 C C . SER A 1 99 ? 4.044 -5.358 -23.119 1.00 92.75 99 SER A C 1
ATOM 759 O O . SER A 1 99 ? 3.688 -4.473 -23.897 1.00 92.75 99 SER A O 1
ATOM 761 N N . LYS A 1 100 ? 4.171 -6.631 -23.524 1.00 90.62 100 LYS A N 1
ATOM 762 C CA . LYS A 1 100 ? 3.928 -7.055 -24.919 1.00 90.62 100 LYS A CA 1
ATOM 763 C C . LYS A 1 100 ? 2.484 -6.877 -25.351 1.00 90.62 100 LYS A C 1
ATOM 765 O O . LYS A 1 100 ? 2.214 -6.611 -26.518 1.00 90.62 100 LYS A O 1
ATOM 770 N N . ARG A 1 101 ? 1.571 -7.135 -24.419 1.00 85.88 101 ARG A N 1
ATOM 771 C CA . ARG A 1 101 ? 0.141 -6.967 -24.621 1.00 85.88 101 ARG A CA 1
ATOM 772 C C . ARG A 1 101 ? -0.246 -5.626 -24.040 1.00 85.88 101 ARG A C 1
ATOM 774 O O . ARG A 1 101 ? 0.126 -5.316 -22.911 1.00 85.88 101 ARG A O 1
ATOM 781 N N . GLU A 1 102 ? -1.011 -4.874 -24.808 1.00 82.38 102 GLU A N 1
ATOM 782 C CA . GLU A 1 102 ? -1.802 -3.797 -24.243 1.00 82.38 102 GLU A CA 1
ATOM 783 C C . GLU A 1 102 ? -2.902 -4.433 -23.414 1.00 82.38 102 GLU A C 1
ATOM 785 O O . GLU A 1 102 ? -3.639 -5.305 -23.883 1.00 82.38 102 GLU A O 1
ATOM 790 N N . TRP A 1 103 ? -2.992 -4.020 -22.161 1.00 72.44 103 TRP A N 1
ATOM 791 C CA . TRP A 1 103 ? -4.114 -4.389 -21.326 1.00 72.44 103 TRP A CA 1
ATOM 792 C C . TRP A 1 103 ? -4.696 -3.110 -20.742 1.00 72.44 103 TRP A C 1
ATOM 794 O O . TRP A 1 103 ? -3.975 -2.216 -20.321 1.00 72.44 103 TRP A O 1
ATOM 804 N N . MET A 1 104 ? -6.025 -3.000 -20.802 1.00 64.19 104 MET A N 1
ATOM 805 C CA . MET A 1 104 ? -6.793 -1.876 -20.265 1.00 64.19 104 MET A CA 1
ATOM 806 C C . MET A 1 104 ? -6.493 -0.549 -20.978 1.00 64.19 104 MET A C 1
ATOM 808 O O . MET A 1 104 ? -6.647 0.521 -20.401 1.00 64.19 104 MET A O 1
ATOM 812 N N . GLY A 1 105 ? -6.143 -0.637 -22.268 1.00 68.06 105 GLY A N 1
ATOM 813 C CA . GLY A 1 105 ? -6.006 0.505 -23.175 1.00 68.06 105 GLY A CA 1
ATOM 814 C C . GLY A 1 105 ? -4.624 1.151 -23.195 1.00 68.06 105 GLY A C 1
ATOM 815 O O . GLY A 1 105 ? -4.471 2.191 -23.826 1.00 68.06 105 GLY A O 1
ATOM 816 N N . ARG A 1 106 ? -3.627 0.564 -22.518 1.00 78.69 106 ARG A N 1
ATOM 817 C CA . ARG A 1 106 ? -2.243 1.051 -22.545 1.00 78.69 106 ARG A CA 1
ATOM 818 C C . ARG A 1 106 ? -1.222 -0.072 -22.399 1.00 78.69 106 ARG A C 1
ATOM 820 O O . ARG A 1 106 ? -1.554 -1.200 -22.026 1.00 78.69 106 ARG A O 1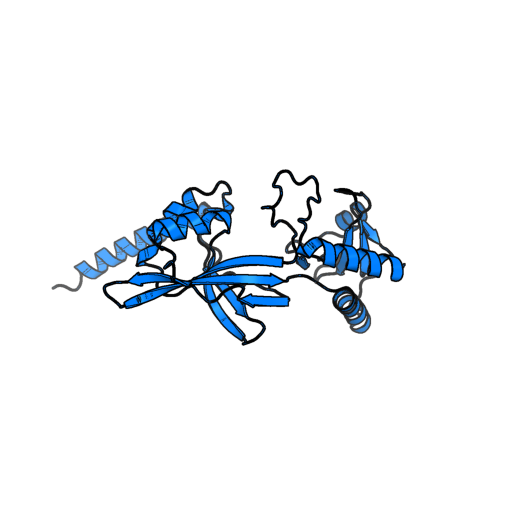
ATOM 827 N N . ARG A 1 107 ? 0.033 0.257 -22.700 1.00 85.81 107 ARG A N 1
ATOM 828 C CA . ARG A 1 107 ? 1.194 -0.552 -22.323 1.00 85.81 107 ARG A CA 1
ATOM 829 C C . ARG A 1 107 ? 1.712 -0.082 -20.976 1.00 85.81 107 ARG A C 1
ATOM 831 O O . ARG A 1 107 ? 1.659 1.105 -20.677 1.00 85.81 107 ARG A O 1
ATOM 838 N N . HIS A 1 108 ? 2.186 -1.032 -20.189 1.00 89.00 108 HIS A N 1
ATOM 839 C CA . HIS A 1 108 ? 2.702 -0.798 -18.851 1.00 89.00 108 HIS A CA 1
ATOM 840 C C . HIS A 1 108 ? 4.214 -0.931 -18.838 1.00 89.00 108 HIS A C 1
ATOM 842 O O . HIS A 1 108 ? 4.767 -1.796 -19.532 1.00 89.00 108 HIS A O 1
ATOM 848 N N . PHE A 1 109 ? 4.854 -0.112 -18.011 1.00 92.94 109 PHE A N 1
ATOM 849 C CA . PHE A 1 109 ? 6.299 -0.098 -17.844 1.00 92.94 109 PHE A CA 1
ATOM 850 C C . PHE A 1 109 ? 6.682 -0.684 -16.489 1.00 92.94 109 PHE A C 1
ATOM 852 O O . PHE A 1 109 ? 5.988 -0.526 -15.485 1.00 92.94 109 PHE A O 1
ATOM 859 N N . THR A 1 110 ? 7.786 -1.420 -16.459 1.00 94.88 110 THR A N 1
ATOM 860 C CA . THR A 1 110 ? 8.301 -2.025 -15.234 1.00 94.88 110 THR A CA 1
ATOM 861 C C . THR A 1 110 ? 9.818 -2.125 -15.294 1.00 94.88 110 THR A C 1
ATOM 863 O O . THR A 1 110 ? 10.396 -2.260 -16.369 1.00 94.88 110 THR A O 1
ATOM 866 N N . LEU A 1 111 ? 10.459 -2.018 -14.140 1.00 95.44 111 LEU A N 1
ATOM 867 C CA . LEU A 1 111 ? 11.884 -2.240 -13.963 1.00 95.44 111 LEU A CA 1
ATOM 868 C C . LEU A 1 111 ? 12.043 -3.652 -13.404 1.00 95.44 111 LEU A C 1
ATOM 870 O O . LEU A 1 111 ? 11.393 -3.996 -12.417 1.00 95.44 111 LEU A O 1
ATOM 874 N N . ALA A 1 112 ? 12.861 -4.469 -14.054 1.00 95.62 112 ALA A N 1
ATOM 875 C CA . ALA A 1 112 ? 13.212 -5.792 -13.567 1.00 95.62 112 ALA A CA 1
ATOM 876 C C . ALA A 1 112 ? 14.682 -5.789 -13.157 1.00 95.62 112 ALA A C 1
ATOM 878 O O . ALA A 1 112 ? 15.535 -5.376 -13.942 1.00 95.62 112 ALA A O 1
ATOM 879 N N . LEU A 1 113 ? 14.947 -6.239 -11.934 1.00 93.56 113 LEU A N 1
ATOM 880 C CA . LEU A 1 113 ? 16.291 -6.396 -11.386 1.00 93.56 113 LEU A CA 1
ATOM 881 C C . LEU A 1 113 ? 16.436 -7.823 -10.872 1.00 93.56 113 LEU A C 1
ATOM 883 O O . LEU A 1 113 ? 15.557 -8.304 -10.153 1.00 93.56 113 LEU A O 1
ATOM 887 N N . GLU A 1 114 ? 17.515 -8.505 -11.226 1.00 91.44 114 GLU A N 1
ATOM 888 C CA . GLU A 1 114 ? 17.791 -9.851 -10.745 1.00 91.44 114 GLU A CA 1
ATOM 889 C C . GLU A 1 114 ? 17.926 -9.851 -9.213 1.00 91.44 114 GLU A C 1
ATOM 891 O O . GLU A 1 114 ? 18.505 -8.951 -8.585 1.00 91.44 114 GLU A O 1
ATOM 896 N N . GLY A 1 115 ? 17.270 -10.830 -8.597 1.00 85.94 115 GLY A N 1
ATOM 897 C CA . GLY A 1 115 ? 17.273 -11.045 -7.161 1.00 85.94 115 GLY A CA 1
ATOM 898 C C . GLY A 1 115 ? 18.551 -11.737 -6.697 1.00 85.94 115 GLY A C 1
ATOM 899 O O . GLY A 1 115 ? 19.579 -11.734 -7.366 1.00 85.94 115 GLY A O 1
ATOM 900 N N . SER A 1 116 ? 18.489 -12.349 -5.517 1.00 83.00 116 SER A N 1
ATOM 901 C CA . SER A 1 116 ? 19.599 -13.163 -4.999 1.00 83.00 116 SER A CA 1
ATOM 902 C C . SER A 1 116 ? 19.689 -14.535 -5.670 1.00 83.00 116 SER A C 1
ATOM 904 O O . SER A 1 116 ? 20.727 -15.185 -5.602 1.00 83.00 116 SER A O 1
ATOM 906 N N . THR A 1 117 ? 18.599 -14.992 -6.287 1.00 84.88 117 THR A N 1
ATOM 907 C CA . THR A 1 117 ? 18.541 -16.253 -7.024 1.00 84.88 117 THR A CA 1
ATOM 908 C C . THR A 1 117 ? 18.596 -15.962 -8.516 1.00 84.88 117 THR A C 1
ATOM 910 O O . THR A 1 117 ? 17.752 -15.235 -9.039 1.00 84.88 117 THR A O 1
ATOM 913 N N . GLU A 1 118 ? 19.576 -16.551 -9.196 1.00 86.00 118 GLU A N 1
ATOM 914 C CA . GLU A 1 118 ? 19.745 -16.415 -10.641 1.00 86.00 118 GLU A CA 1
ATOM 915 C C . GLU A 1 118 ? 18.466 -16.823 -11.388 1.00 86.00 118 GLU A C 1
ATOM 917 O O . GLU A 1 118 ? 17.813 -17.822 -11.068 1.00 86.00 118 GLU A O 1
ATOM 922 N N . GLY A 1 119 ? 18.073 -16.025 -12.379 1.00 87.31 119 GLY A N 1
ATOM 923 C CA . GLY A 1 119 ? 16.860 -16.255 -13.155 1.00 87.31 119 GLY A CA 1
ATOM 924 C C . GLY A 1 119 ? 15.568 -15.791 -12.474 1.00 87.31 119 GLY A C 1
ATOM 925 O O . GLY A 1 119 ? 14.503 -15.911 -13.090 1.00 87.31 119 GLY A O 1
ATOM 926 N N . ILE A 1 120 ? 15.630 -15.246 -11.255 1.00 91.94 120 ILE A N 1
ATOM 927 C CA . ILE A 1 120 ? 14.482 -14.702 -10.519 1.00 91.94 120 ILE A CA 1
ATOM 928 C C . ILE A 1 120 ? 14.620 -13.182 -10.400 1.00 91.94 120 ILE A C 1
ATOM 930 O O . ILE A 1 120 ? 15.621 -12.673 -9.911 1.00 91.94 120 ILE A O 1
ATOM 934 N N . TYR A 1 121 ? 13.598 -12.451 -10.847 1.00 92.81 121 TYR A N 1
ATOM 935 C CA . TYR A 1 121 ? 13.636 -10.997 -10.980 1.00 92.81 121 TYR A CA 1
ATOM 936 C C . TYR A 1 121 ? 12.636 -10.325 -10.048 1.00 92.81 121 TYR A C 1
ATOM 938 O O . TYR A 1 121 ? 11.445 -10.656 -10.020 1.00 92.81 121 TYR A O 1
ATOM 946 N N . LYS A 1 122 ? 13.115 -9.306 -9.345 1.00 93.31 122 LYS A N 1
ATOM 947 C CA . LYS A 1 122 ? 12.306 -8.342 -8.610 1.00 93.31 122 LYS A CA 1
ATOM 948 C C . LYS A 1 122 ? 11.688 -7.366 -9.592 1.00 93.31 122 LYS A C 1
ATOM 950 O O . LYS A 1 122 ? 12.380 -6.757 -10.404 1.00 93.31 122 LYS A O 1
ATOM 955 N N . ILE A 1 123 ? 10.369 -7.232 -9.521 1.00 93.88 123 ILE A N 1
ATOM 956 C CA . ILE A 1 123 ? 9.592 -6.419 -10.454 1.00 93.88 123 ILE A CA 1
ATOM 957 C C . ILE A 1 123 ? 9.167 -5.141 -9.753 1.00 93.88 123 ILE A C 1
ATOM 959 O O . ILE A 1 123 ? 8.362 -5.181 -8.828 1.00 93.88 123 ILE A O 1
ATOM 963 N N . ILE A 1 124 ? 9.670 -4.006 -10.218 1.00 93.69 124 ILE A N 1
ATOM 964 C CA . ILE A 1 124 ? 9.342 -2.682 -9.698 1.00 93.69 124 ILE A CA 1
ATOM 965 C C . ILE A 1 124 ? 8.413 -1.992 -10.692 1.00 93.69 124 ILE A C 1
ATOM 967 O O . ILE A 1 124 ? 8.679 -1.947 -11.898 1.00 93.69 124 ILE A O 1
ATOM 971 N N . ARG A 1 125 ? 7.293 -1.469 -10.196 1.00 92.56 125 ARG A N 1
ATOM 972 C CA . ARG A 1 125 ? 6.278 -0.777 -10.998 1.00 92.56 125 ARG A CA 1
ATOM 973 C C . ARG A 1 125 ? 6.144 0.685 -10.569 1.00 92.56 125 ARG A C 1
ATOM 975 O O . ARG A 1 125 ? 6.259 0.951 -9.372 1.00 92.56 125 ARG A O 1
ATOM 982 N N . PRO A 1 126 ? 5.780 1.599 -11.487 1.00 91.62 126 PRO A N 1
ATOM 983 C CA . PRO A 1 126 ? 5.598 3.016 -11.165 1.00 91.62 126 PRO A CA 1
ATOM 984 C C . PRO A 1 126 ? 4.607 3.238 -10.016 1.00 91.62 126 PRO A C 1
ATOM 986 O O . PRO A 1 126 ? 4.864 4.027 -9.114 1.00 91.62 126 PRO A O 1
ATOM 989 N N . ALA A 1 127 ? 3.492 2.500 -10.021 1.00 88.50 127 ALA A N 1
ATOM 990 C CA . ALA A 1 127 ? 2.399 2.698 -9.073 1.00 88.50 127 ALA A CA 1
ATOM 991 C C . ALA A 1 127 ? 2.669 2.128 -7.672 1.00 88.50 127 ALA A C 1
ATOM 993 O O . ALA A 1 127 ? 2.351 2.762 -6.678 1.00 88.50 127 ALA A O 1
ATOM 994 N N . ILE A 1 128 ? 3.198 0.908 -7.576 1.00 84.88 128 ILE A N 1
ATOM 995 C CA . ILE A 1 128 ? 3.229 0.149 -6.310 1.00 84.88 128 ILE A CA 1
ATOM 996 C C . ILE A 1 128 ? 4.641 -0.155 -5.804 1.00 84.88 128 ILE A C 1
ATOM 998 O O . ILE A 1 128 ? 4.776 -0.774 -4.750 1.00 84.88 128 ILE A O 1
ATOM 1002 N N . GLY A 1 129 ? 5.670 0.230 -6.562 1.00 89.00 129 GLY A N 1
ATOM 1003 C CA . GLY A 1 129 ? 7.055 -0.107 -6.267 1.00 89.00 129 GLY A CA 1
ATOM 1004 C C . GLY A 1 129 ? 7.353 -1.588 -6.481 1.00 89.00 129 GLY A C 1
ATOM 1005 O O . GLY A 1 129 ? 6.860 -2.189 -7.440 1.00 89.00 129 GLY A O 1
ATOM 1006 N N . GLU A 1 130 ? 8.198 -2.155 -5.620 1.00 88.62 130 GLU A N 1
ATOM 1007 C CA . GLU A 1 130 ? 8.600 -3.565 -5.662 1.00 88.62 130 GLU A CA 1
ATOM 1008 C C . GLU A 1 130 ? 7.394 -4.481 -5.405 1.00 88.62 130 GLU A C 1
ATOM 1010 O O . GLU A 1 130 ? 6.712 -4.407 -4.380 1.00 88.62 130 GLU A O 1
ATOM 1015 N N . ALA A 1 131 ? 7.104 -5.351 -6.367 1.00 85.19 131 ALA A N 1
ATOM 1016 C CA . ALA A 1 131 ? 6.057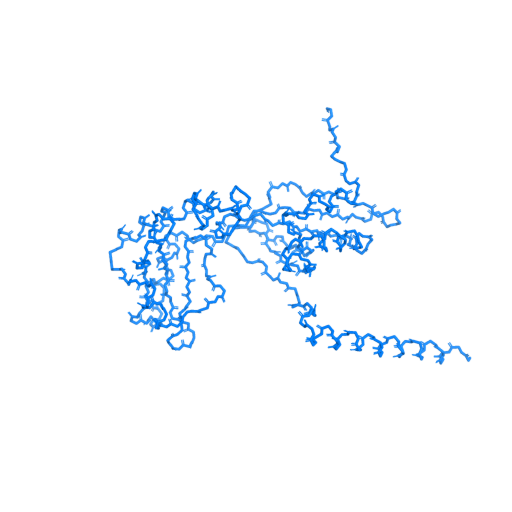 -6.345 -6.255 1.00 85.19 131 ALA A CA 1
ATOM 1017 C C . ALA A 1 131 ? 6.447 -7.414 -5.227 1.00 85.19 131 ALA A C 1
ATOM 1019 O O . ALA A 1 131 ? 7.567 -7.908 -5.225 1.00 85.19 131 ALA A O 1
ATOM 1020 N N . LEU A 1 132 ? 5.477 -7.845 -4.414 1.00 78.94 132 LEU A N 1
ATOM 1021 C CA . LEU A 1 132 ? 5.680 -8.888 -3.397 1.00 78.94 132 LEU A CA 1
ATOM 1022 C C . LEU A 1 132 ? 6.139 -10.233 -3.973 1.00 78.94 132 LEU A C 1
ATOM 1024 O O . LEU A 1 132 ? 6.750 -11.029 -3.269 1.00 78.94 132 LEU A O 1
ATOM 1028 N N . ARG A 1 133 ? 5.776 -10.517 -5.227 1.00 84.69 133 ARG A N 1
ATOM 1029 C CA . ARG A 1 133 ? 6.125 -11.756 -5.912 1.00 84.69 133 ARG A CA 1
ATOM 1030 C C . ARG A 1 133 ? 7.180 -11.465 -6.966 1.00 84.69 133 ARG A C 1
ATOM 1032 O O . ARG A 1 133 ? 6.924 -10.706 -7.902 1.00 84.69 133 ARG A O 1
ATOM 1039 N N . GLU A 1 134 ? 8.307 -12.147 -6.836 1.00 89.50 134 GLU A N 1
ATOM 1040 C CA . GLU A 1 134 ? 9.347 -12.182 -7.854 1.00 89.50 134 GLU A CA 1
ATOM 1041 C C . GLU A 1 134 ? 8.893 -12.986 -9.083 1.00 89.50 134 GLU A C 1
ATOM 1043 O O . GLU A 1 134 ? 7.980 -13.822 -9.027 1.00 89.50 134 GLU A O 1
ATOM 1048 N N . MET A 1 135 ? 9.510 -12.701 -10.225 1.00 91.88 135 MET A N 1
ATOM 1049 C CA . MET A 1 135 ? 9.131 -13.245 -11.523 1.00 91.88 135 MET A CA 1
ATOM 1050 C C . MET A 1 135 ? 10.305 -14.002 -12.153 1.00 91.88 135 MET A C 1
ATOM 1052 O O . MET A 1 135 ? 11.373 -13.418 -12.323 1.00 91.88 135 MET A O 1
ATOM 1056 N N . PRO A 1 136 ? 10.122 -15.268 -12.564 1.00 94.06 136 PRO A N 1
ATOM 1057 C CA . PRO A 1 136 ? 11.136 -15.985 -13.326 1.00 94.06 136 PRO A CA 1
ATOM 1058 C C . PRO A 1 136 ? 11.416 -15.322 -14.678 1.00 94.06 136 PRO A C 1
ATOM 1060 O O . PRO A 1 136 ? 10.510 -14.781 -15.321 1.00 94.06 136 PRO A O 1
ATOM 1063 N N . LEU A 1 137 ? 12.647 -15.449 -15.172 1.00 92.62 137 LEU A N 1
ATOM 1064 C CA . LEU A 1 137 ? 13.078 -14.866 -16.446 1.00 92.62 137 LEU A CA 1
ATOM 1065 C C . LEU A 1 137 ? 12.212 -15.305 -17.638 1.00 92.62 137 LEU A C 1
ATOM 1067 O O . LEU A 1 137 ? 11.935 -14.507 -18.536 1.00 92.62 137 LEU A O 1
ATOM 1071 N N . SER A 1 138 ? 11.764 -16.562 -17.649 1.00 93.19 138 SER A N 1
ATOM 1072 C CA . SER A 1 138 ? 10.879 -17.104 -18.688 1.00 93.19 138 SER A CA 1
ATOM 1073 C C . SER A 1 138 ? 9.521 -16.395 -18.712 1.00 93.19 138 SER A C 1
ATOM 1075 O O . SER A 1 138 ? 9.013 -16.050 -19.781 1.00 93.19 138 SER A O 1
ATOM 1077 N N . GLU A 1 139 ? 8.959 -16.104 -17.538 1.00 94.00 139 GLU A N 1
ATOM 1078 C CA . GLU A 1 139 ? 7.706 -15.368 -17.388 1.00 94.00 139 GLU A CA 1
ATOM 1079 C C . GLU A 1 139 ? 7.880 -13.893 -17.784 1.00 94.00 139 GLU A C 1
ATOM 1081 O O . GLU A 1 139 ? 7.058 -13.358 -18.538 1.00 94.00 139 GLU A O 1
ATOM 1086 N N . LEU A 1 140 ? 8.982 -13.264 -17.354 1.00 93.25 140 LEU A N 1
ATOM 1087 C CA . LEU A 1 140 ? 9.332 -11.883 -17.696 1.00 93.25 140 LEU A CA 1
ATOM 1088 C C . LEU A 1 140 ? 9.468 -11.708 -19.212 1.00 93.25 140 LEU A C 1
ATOM 1090 O O . LEU A 1 140 ? 8.774 -10.880 -19.808 1.00 93.25 140 LEU A O 1
ATOM 1094 N N . LYS A 1 141 ? 10.285 -12.548 -19.861 1.00 92.69 141 LYS A N 1
ATOM 1095 C CA . LYS A 1 141 ? 10.461 -12.556 -21.323 1.00 92.69 141 LYS A CA 1
ATOM 1096 C C . LYS A 1 141 ? 9.186 -12.945 -22.059 1.00 92.69 141 LYS A C 1
ATOM 1098 O O . LYS A 1 141 ? 9.006 -12.535 -23.203 1.00 92.69 141 LYS A O 1
ATOM 1103 N N . GLY A 1 142 ? 8.291 -13.713 -21.441 1.00 93.62 142 GLY A N 1
ATOM 1104 C CA . GLY A 1 142 ? 6.980 -14.043 -21.993 1.00 93.62 142 GLY A CA 1
ATOM 1105 C C . GLY A 1 142 ? 6.058 -12.825 -22.062 1.00 93.62 142 GLY A C 1
ATOM 1106 O O . GLY A 1 142 ? 5.507 -12.532 -23.128 1.00 93.62 142 GLY A O 1
ATOM 1107 N N . LYS A 1 143 ? 5.928 -12.096 -20.948 1.00 92.50 143 LYS A N 1
ATOM 1108 C CA . LYS A 1 143 ? 4.958 -11.001 -20.761 1.00 92.50 143 LYS A CA 1
ATOM 1109 C C . LYS A 1 143 ? 5.457 -9.633 -21.232 1.00 92.50 143 LYS A C 1
ATOM 1111 O O . LYS A 1 143 ? 4.641 -8.812 -21.659 1.00 92.50 143 LYS A O 1
ATOM 1116 N N . TYR A 1 144 ? 6.765 -9.400 -21.206 1.00 94.38 144 TYR A N 1
ATOM 1117 C CA . TYR A 1 144 ? 7.365 -8.089 -21.442 1.00 94.38 144 TYR A CA 1
ATOM 1118 C C . TYR A 1 144 ? 8.468 -8.121 -22.508 1.00 94.38 144 TYR A C 1
ATOM 1120 O O . TYR A 1 144 ? 9.002 -9.174 -22.862 1.00 94.38 144 TYR A O 1
ATOM 1128 N N . ARG A 1 145 ? 8.787 -6.949 -23.060 1.00 94.06 145 ARG A N 1
ATOM 1129 C CA . ARG A 1 145 ? 9.920 -6.696 -23.960 1.00 94.06 145 ARG A CA 1
ATOM 1130 C C . ARG A 1 145 ? 10.842 -5.688 -23.295 1.00 94.06 145 ARG A C 1
ATOM 1132 O O . ARG A 1 145 ? 10.362 -4.652 -22.847 1.00 94.06 145 ARG A O 1
ATOM 1139 N N . LYS A 1 146 ? 12.139 -5.990 -23.248 1.00 94.00 146 LYS A N 1
ATOM 1140 C CA . LYS A 1 146 ? 13.150 -5.046 -22.763 1.00 94.00 146 LYS A CA 1
ATOM 1141 C C . LYS A 1 146 ? 13.189 -3.838 -23.702 1.00 94.00 146 LYS A C 1
ATOM 1143 O O . LYS A 1 146 ? 13.091 -4.007 -24.920 1.00 94.00 146 LYS A O 1
ATOM 1148 N N . VAL A 1 147 ? 13.281 -2.638 -23.141 1.00 93.50 147 VAL A N 1
ATOM 1149 C CA . VAL A 1 147 ? 13.273 -1.376 -23.887 1.00 93.50 147 VAL A CA 1
ATOM 1150 C C . VAL A 1 147 ? 14.581 -0.640 -23.635 1.00 93.50 147 VAL A C 1
ATOM 1152 O O . VAL A 1 147 ? 14.903 -0.332 -22.495 1.00 93.50 147 VAL A O 1
ATOM 1155 N N . SER A 1 148 ? 15.312 -0.335 -24.707 1.00 88.50 148 SER A N 1
ATOM 1156 C CA . SER A 1 148 ? 16.569 0.427 -24.638 1.00 88.50 148 SER A CA 1
ATOM 1157 C C . SER A 1 148 ? 16.365 1.942 -24.746 1.00 88.50 148 SER A C 1
ATOM 1159 O O . SER A 1 148 ? 17.238 2.712 -24.369 1.00 88.50 148 SER A O 1
ATOM 1161 N N . SER A 1 149 ? 15.223 2.389 -25.282 1.00 92.75 149 SER A N 1
ATOM 1162 C CA . SER A 1 149 ? 14.918 3.815 -25.440 1.00 92.75 149 SER A CA 1
ATOM 1163 C C . SER A 1 149 ? 14.523 4.433 -24.101 1.00 92.75 149 SER A C 1
ATOM 1165 O O . SER A 1 149 ? 13.410 4.224 -23.619 1.00 92.75 149 SER A O 1
ATOM 1167 N N . ILE A 1 150 ? 15.437 5.217 -23.531 1.00 90.69 150 ILE A N 1
ATOM 1168 C CA . ILE A 1 150 ? 15.253 5.900 -22.248 1.00 90.69 150 ILE A CA 1
ATOM 1169 C C . ILE A 1 150 ? 14.085 6.890 -22.318 1.00 90.69 150 ILE A C 1
ATOM 1171 O O . ILE A 1 150 ? 13.238 6.861 -21.435 1.00 90.69 150 ILE A O 1
ATOM 1175 N N . ASP A 1 151 ? 13.974 7.687 -23.385 1.00 91.38 151 ASP A N 1
ATOM 1176 C CA . ASP A 1 151 ? 12.903 8.689 -23.534 1.00 91.38 151 ASP A CA 1
ATOM 1177 C C . ASP A 1 151 ? 11.504 8.068 -23.581 1.00 91.38 151 ASP A C 1
ATOM 1179 O O . ASP A 1 151 ? 10.537 8.604 -23.037 1.00 91.38 151 ASP A O 1
ATOM 1183 N N . LYS A 1 152 ? 11.382 6.903 -24.227 1.00 92.31 152 LYS A N 1
ATOM 1184 C CA . LYS A 1 152 ? 10.115 6.174 -24.278 1.00 92.31 152 LYS A CA 1
ATOM 1185 C C . LYS A 1 152 ? 9.727 5.664 -22.893 1.00 92.31 152 LYS A C 1
ATOM 1187 O O . LYS A 1 152 ? 8.562 5.767 -22.509 1.00 92.31 152 LYS A O 1
ATOM 1192 N N . VAL A 1 153 ? 10.686 5.082 -22.172 1.00 92.44 153 VAL A N 1
ATOM 1193 C CA . VAL A 1 153 ? 10.434 4.532 -20.838 1.00 92.44 153 VAL A CA 1
ATOM 1194 C C . VAL A 1 153 ? 10.172 5.652 -19.843 1.00 92.44 153 VAL A C 1
ATOM 1196 O O . VAL A 1 153 ? 9.218 5.531 -19.092 1.00 92.44 153 VAL A O 1
ATOM 1199 N N . SER A 1 154 ? 10.944 6.738 -19.855 1.00 93.81 154 SER A N 1
ATOM 1200 C CA . SER A 1 154 ? 10.778 7.853 -18.919 1.00 93.81 154 SER A CA 1
ATOM 1201 C C . SER A 1 154 ? 9.386 8.461 -19.021 1.00 93.81 154 SER A C 1
ATOM 1203 O O . SER A 1 154 ? 8.679 8.556 -18.019 1.00 93.81 154 SER A O 1
ATOM 1205 N N . LYS A 1 155 ? 8.941 8.759 -20.247 1.00 93.69 155 LYS A N 1
ATOM 1206 C CA . LYS A 1 155 ? 7.600 9.281 -20.503 1.00 93.69 155 LYS A CA 1
ATOM 1207 C C . LYS A 1 155 ? 6.519 8.283 -20.095 1.00 93.69 155 LYS A C 1
ATOM 1209 O O . LYS A 1 155 ? 5.615 8.635 -19.350 1.00 93.69 155 LYS A O 1
ATOM 1214 N N . GLY A 1 156 ? 6.635 7.027 -20.525 1.00 92.12 156 GLY A N 1
ATOM 1215 C CA . GLY A 1 156 ? 5.647 5.996 -20.201 1.00 92.12 156 GLY A CA 1
ATOM 1216 C C . GLY A 1 156 ? 5.562 5.670 -18.706 1.00 92.12 156 GLY A C 1
ATOM 1217 O O . GLY A 1 156 ? 4.474 5.443 -18.178 1.00 92.12 156 GLY A O 1
ATOM 1218 N N . TRP A 1 157 ? 6.701 5.684 -18.015 1.00 94.44 157 TRP A N 1
ATOM 1219 C CA . TRP A 1 157 ? 6.798 5.499 -16.572 1.00 94.44 157 TRP A CA 1
ATOM 1220 C C . TRP A 1 157 ? 6.146 6.658 -15.828 1.00 94.44 157 TRP A C 1
ATOM 1222 O O . TRP A 1 157 ? 5.351 6.417 -14.922 1.00 94.44 157 TRP A O 1
ATOM 1232 N N . GLN A 1 158 ? 6.454 7.896 -16.223 1.00 93.94 158 GLN A N 1
ATOM 1233 C CA . GLN A 1 158 ? 5.887 9.100 -15.623 1.00 93.94 158 GLN A CA 1
ATOM 1234 C C . GLN A 1 158 ? 4.370 9.171 -15.841 1.00 93.94 158 GLN A C 1
ATOM 1236 O O . GLN A 1 158 ? 3.620 9.351 -14.884 1.00 93.94 158 GLN A O 1
ATOM 1241 N N . ASP A 1 159 ? 3.901 8.900 -17.061 1.00 91.38 159 ASP A N 1
ATOM 1242 C CA . ASP A 1 159 ? 2.472 8.847 -17.380 1.00 91.38 159 ASP A CA 1
ATOM 1243 C C . ASP A 1 159 ? 1.746 7.791 -16.518 1.00 91.38 159 ASP A C 1
ATOM 1245 O O . ASP A 1 159 ? 0.663 8.033 -15.976 1.00 91.38 159 ASP A O 1
ATOM 1249 N N . GLU A 1 160 ? 2.334 6.600 -16.342 1.00 90.31 160 GLU A N 1
ATOM 1250 C CA . GLU A 1 160 ? 1.768 5.557 -15.479 1.00 90.31 160 GLU A CA 1
ATOM 1251 C C . GLU A 1 160 ? 1.807 5.949 -13.992 1.00 90.31 160 GLU A C 1
ATOM 1253 O O . GLU A 1 160 ? 0.825 5.731 -13.268 1.00 90.31 160 GLU A O 1
ATOM 1258 N N . TYR A 1 161 ? 2.901 6.569 -13.547 1.00 91.69 161 TYR A N 1
ATOM 1259 C CA . TYR A 1 161 ? 3.077 7.086 -12.192 1.00 91.69 161 TYR A CA 1
ATOM 1260 C C . TYR A 1 161 ? 2.014 8.133 -11.842 1.00 91.69 161 TYR A C 1
ATOM 1262 O O . TYR A 1 161 ? 1.388 8.041 -10.782 1.00 91.69 161 TYR A O 1
ATOM 1270 N N . ASP A 1 162 ? 1.741 9.076 -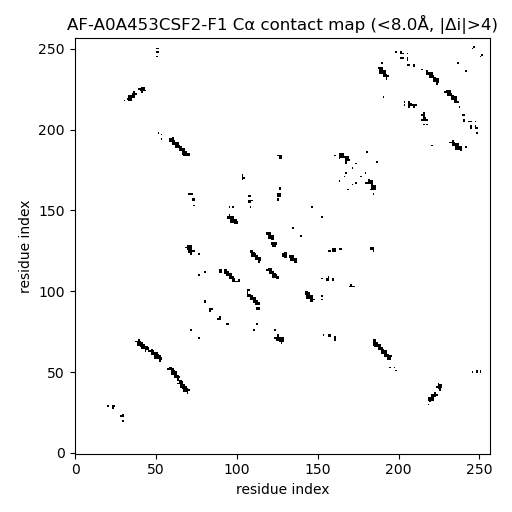12.741 1.00 91.44 162 ASP A N 1
ATOM 1271 C CA . ASP A 1 162 ? 0.784 10.159 -12.510 1.00 91.44 162 ASP A CA 1
ATOM 1272 C C . ASP A 1 162 ? -0.658 9.659 -12.543 1.00 91.44 162 ASP A C 1
ATOM 1274 O O . ASP A 1 162 ? -1.446 9.930 -11.628 1.00 91.44 162 ASP A O 1
ATOM 1278 N N . VAL A 1 163 ? -0.998 8.840 -13.541 1.00 89.00 163 VAL A N 1
ATOM 1279 C CA . VAL A 1 163 ? -2.344 8.269 -13.681 1.00 89.00 163 VAL A CA 1
ATOM 1280 C C . VAL A 1 163 ? -2.697 7.357 -12.503 1.00 89.00 163 VAL A C 1
ATOM 1282 O O . VAL A 1 163 ? -3.832 7.377 -12.015 1.00 89.00 163 VAL A O 1
ATOM 1285 N N . SER A 1 164 ? -1.735 6.579 -12.002 1.00 89.12 164 SER A N 1
ATOM 1286 C CA . SER A 1 164 ? -1.969 5.619 -10.913 1.00 89.12 164 SER A CA 1
ATOM 1287 C C . SER A 1 164 ? -2.326 6.259 -9.565 1.00 89.12 164 SER A C 1
ATOM 1289 O O . SER A 1 164 ? -2.845 5.572 -8.681 1.00 89.12 164 SER A O 1
ATOM 1291 N N . SER A 1 165 ? -2.130 7.571 -9.396 1.00 89.06 165 SER A N 1
ATOM 1292 C CA . SER A 1 165 ? -2.597 8.302 -8.207 1.00 89.06 165 SER A CA 1
ATOM 1293 C C . SER A 1 165 ? -4.129 8.271 -8.069 1.00 89.06 165 SER A C 1
ATOM 1295 O O . SER A 1 165 ? -4.670 8.086 -6.974 1.00 89.06 165 SER A O 1
ATOM 1297 N N . LYS A 1 166 ? -4.849 8.378 -9.192 1.00 84.69 166 LYS A N 1
ATOM 1298 C CA . LYS A 1 166 ? -6.318 8.494 -9.238 1.00 84.69 166 LYS A CA 1
ATOM 1299 C C . LYS A 1 166 ? -6.996 7.268 -9.840 1.00 84.69 166 LYS A C 1
ATOM 1301 O O . LYS A 1 166 ? -8.126 6.958 -9.475 1.00 84.69 166 LYS A O 1
ATOM 1306 N N . GLN A 1 167 ? -6.313 6.556 -10.731 1.00 84.94 167 GLN A N 1
ATOM 1307 C CA . GLN A 1 167 ? -6.879 5.439 -11.475 1.00 84.94 167 GLN A CA 1
ATOM 1308 C C . GLN A 1 167 ? -6.292 4.106 -11.009 1.00 84.94 167 GLN A C 1
ATOM 1310 O O . GLN A 1 167 ? -5.082 3.951 -10.870 1.00 84.94 167 GLN A O 1
ATOM 1315 N N . CYS A 1 168 ? -7.159 3.118 -10.789 1.00 85.50 168 CYS A N 1
ATOM 1316 C CA . CYS A 1 168 ? -6.732 1.750 -10.507 1.00 85.50 168 CYS A CA 1
ATOM 1317 C C . CYS A 1 168 ? -6.052 1.097 -11.722 1.00 85.50 168 CYS A C 1
ATOM 1319 O O . CYS A 1 168 ? -6.229 1.529 -12.865 1.00 85.50 168 CYS A O 1
ATOM 1321 N N . MET A 1 169 ? -5.338 -0.010 -11.495 1.00 81.75 169 MET A N 1
ATOM 1322 C CA . MET A 1 169 ? -4.684 -0.748 -12.584 1.00 81.75 169 MET A CA 1
ATOM 1323 C C . MET A 1 169 ? -5.671 -1.271 -13.637 1.00 81.75 169 MET A C 1
ATOM 1325 O O . MET A 1 169 ? -5.267 -1.500 -14.768 1.00 81.75 169 MET A O 1
ATOM 1329 N N . HIS A 1 170 ? -6.958 -1.417 -13.295 1.00 79.75 170 HIS A N 1
ATOM 1330 C CA . HIS A 1 170 ? -7.993 -1.881 -14.222 1.00 79.75 170 HIS A CA 1
ATOM 1331 C C . HIS A 1 170 ? -8.427 -0.834 -15.263 1.00 79.75 170 HIS A C 1
ATOM 1333 O O . HIS A 1 170 ? -9.231 -1.143 -16.147 1.00 79.75 170 HIS A O 1
ATOM 1339 N N . GLY A 1 171 ? -7.932 0.401 -15.163 1.00 79.06 171 GLY A N 1
ATOM 1340 C CA . GLY A 1 171 ? -8.265 1.472 -16.092 1.00 79.06 171 GLY A CA 1
ATOM 1341 C C . GLY A 1 171 ? -9.705 1.979 -15.943 1.00 79.06 171 GLY A C 1
ATOM 1342 O O . GLY A 1 171 ? -10.350 1.819 -14.908 1.00 79.06 171 GLY A O 1
ATOM 1343 N N . SER A 1 172 ? -10.216 2.632 -16.989 1.00 78.25 172 SER A N 1
ATOM 1344 C CA . SER A 1 172 ? -11.536 3.286 -16.992 1.00 78.25 172 SER A CA 1
ATOM 1345 C C . SER A 1 172 ? -12.703 2.298 -17.040 1.00 78.25 172 SER A C 1
ATOM 1347 O O . SER A 1 172 ? -13.798 2.618 -16.595 1.00 78.25 172 SER A O 1
ATOM 1349 N N . LYS A 1 173 ? -12.467 1.075 -17.527 1.00 77.81 173 LYS A N 1
ATOM 1350 C CA . LYS A 1 173 ? -13.467 -0.004 -17.618 1.00 77.81 173 LYS A CA 1
ATOM 1351 C C . LYS A 1 173 ? -13.474 -0.910 -16.379 1.00 77.81 173 LYS A C 1
ATOM 1353 O O . LYS A 1 173 ? -13.834 -2.085 -16.466 1.00 77.81 173 LYS A O 1
ATOM 1358 N N . CYS A 1 174 ? -13.027 -0.402 -15.231 1.00 79.44 174 CYS A N 1
ATOM 1359 C CA . CYS A 1 174 ? -13.004 -1.179 -14.000 1.00 79.44 174 CYS A CA 1
ATOM 1360 C C . CYS A 1 174 ? -14.430 -1.547 -13.566 1.00 79.44 174 CYS A C 1
ATOM 1362 O O . CYS A 1 174 ? -15.244 -0.669 -13.297 1.00 79.44 174 CYS A O 1
ATOM 1364 N N . LYS A 1 175 ? -14.712 -2.847 -13.411 1.00 79.75 175 LYS A N 1
AT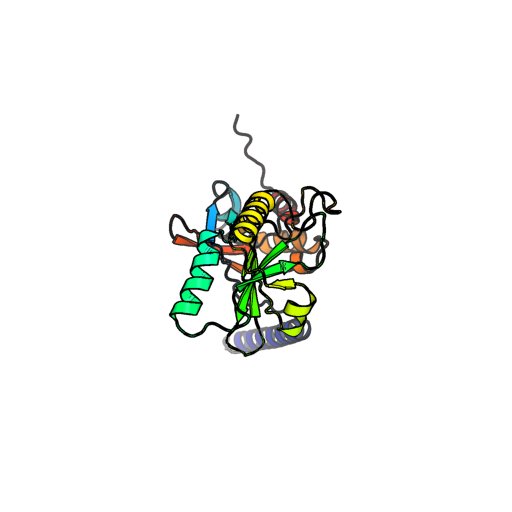OM 1365 C CA . LYS A 1 175 ? -16.009 -3.337 -12.903 1.00 79.75 175 LYS A CA 1
ATOM 1366 C C . LYS A 1 175 ? -16.311 -2.870 -11.471 1.00 79.75 175 LYS A C 1
ATOM 1368 O O . LYS A 1 175 ? -17.465 -2.810 -11.079 1.00 79.75 175 LYS A O 1
ATOM 1373 N N . VAL A 1 176 ? -15.257 -2.553 -10.718 1.00 74.19 176 VAL A N 1
ATOM 1374 C CA . VAL A 1 176 ? -15.275 -2.062 -9.332 1.00 74.19 176 VAL A CA 1
ATOM 1375 C C . VAL A 1 176 ? -15.364 -0.521 -9.304 1.00 74.19 176 VAL A C 1
ATOM 1377 O O . VAL A 1 176 ? -15.433 0.076 -8.246 1.00 74.19 176 VAL A O 1
ATOM 1380 N N . GLY A 1 177 ? -15.359 0.171 -10.448 1.00 73.69 177 GLY A N 1
ATOM 1381 C CA . GLY A 1 177 ? -15.577 1.621 -10.505 1.00 73.69 177 GLY A CA 1
ATOM 1382 C C . GLY A 1 177 ? -14.619 2.457 -9.640 1.00 73.69 177 GLY A C 1
ATOM 1383 O O . GLY A 1 177 ? -13.431 2.148 -9.512 1.00 73.69 177 GLY A O 1
ATOM 1384 N N . SER A 1 178 ? -15.144 3.538 -9.057 1.00 69.94 178 SER A N 1
ATOM 1385 C CA . SER A 1 178 ? -14.384 4.543 -8.294 1.00 69.94 178 SER A CA 1
ATOM 1386 C C . SER A 1 178 ? -13.820 4.036 -6.962 1.00 69.94 178 SER A C 1
ATOM 1388 O O . SER A 1 178 ? -12.823 4.572 -6.481 1.00 69.94 178 SER A O 1
ATOM 1390 N N . TYR A 1 179 ? -14.405 2.984 -6.387 1.00 67.62 179 TYR A N 1
ATOM 1391 C CA . TYR A 1 179 ? -13.970 2.390 -5.118 1.00 67.62 179 TYR A CA 1
ATOM 1392 C C . TYR A 1 179 ? -12.812 1.392 -5.287 1.00 67.62 179 TYR A C 1
ATOM 1394 O O . TYR A 1 179 ? -12.285 0.864 -4.306 1.00 67.62 179 TYR A O 1
ATOM 1402 N N . CYS A 1 180 ? -12.367 1.131 -6.522 1.00 75.62 180 CYS A N 1
ATOM 1403 C CA . CYS A 1 180 ? -11.238 0.245 -6.769 1.00 75.62 180 CYS A CA 1
ATOM 1404 C C . CYS A 1 180 ? -9.909 0.891 -6.350 1.00 75.62 180 CYS A C 1
ATOM 1406 O O . CYS A 1 180 ? -9.435 1.843 -6.969 1.00 75.62 180 CYS A O 1
ATOM 1408 N N . THR A 1 181 ? -9.250 0.315 -5.347 1.00 79.00 181 THR A N 1
ATOM 1409 C CA . THR A 1 181 ? -7.910 0.730 -4.893 1.00 79.00 181 THR A CA 1
ATOM 1410 C C . THR A 1 181 ? -6.779 -0.138 -5.450 1.00 79.00 181 THR A C 1
ATOM 1412 O O . THR A 1 181 ? -5.601 0.096 -5.167 1.00 79.00 181 THR A O 1
ATOM 1415 N N . VAL A 1 182 ? -7.115 -1.143 -6.264 1.00 80.25 182 VAL A N 1
ATOM 1416 C CA . VAL A 1 182 ? -6.165 -2.141 -6.767 1.00 80.25 182 VAL A CA 1
ATOM 1417 C C . VAL A 1 182 ? -5.157 -1.484 -7.708 1.00 80.25 182 VAL A C 1
ATOM 1419 O O . VAL A 1 182 ? -5.522 -0.941 -8.751 1.00 80.25 182 VAL A O 1
ATOM 1422 N N . GLY A 1 183 ? -3.877 -1.541 -7.341 1.00 78.75 183 GLY A N 1
ATOM 1423 C CA . GLY A 1 183 ? -2.789 -0.975 -8.141 1.00 78.75 183 GLY A CA 1
ATOM 1424 C C . GLY A 1 183 ? -2.782 0.545 -8.224 1.00 78.75 183 GLY A C 1
ATOM 1425 O O . GLY A 1 183 ? -2.106 1.081 -9.096 1.00 78.75 183 GLY A O 1
ATOM 1426 N N . ARG A 1 184 ? -3.539 1.228 -7.358 1.00 87.38 184 ARG A N 1
ATOM 1427 C CA . ARG A 1 184 ? -3.380 2.668 -7.158 1.00 87.38 184 ARG A CA 1
ATOM 1428 C C . ARG A 1 184 ? -2.105 2.930 -6.373 1.00 87.38 184 ARG A C 1
ATOM 1430 O O . ARG A 1 184 ? -1.758 2.153 -5.484 1.00 87.38 184 ARG A O 1
ATOM 1437 N N . ARG A 1 185 ? -1.453 4.037 -6.705 1.00 89.88 185 ARG A N 1
ATOM 1438 C CA . ARG A 1 185 ? -0.246 4.511 -6.034 1.00 89.88 185 ARG A CA 1
ATOM 1439 C C . ARG A 1 185 ? -0.534 5.025 -4.635 1.00 89.88 185 ARG A C 1
ATOM 1441 O O . ARG A 1 185 ? 0.113 4.613 -3.680 1.00 89.88 185 ARG A O 1
ATOM 1448 N N . LEU A 1 186 ? -1.542 5.888 -4.546 1.00 88.69 186 LEU A N 1
ATOM 1449 C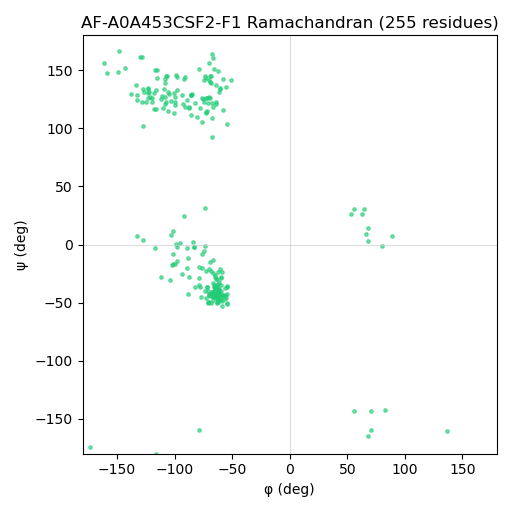 CA . LEU A 1 186 ? -2.051 6.420 -3.292 1.00 88.69 186 LEU A CA 1
ATOM 1450 C C . LEU A 1 186 ? -3.112 5.467 -2.759 1.00 88.69 186 LEU A C 1
ATOM 1452 O O . LEU A 1 186 ? -4.139 5.237 -3.411 1.00 88.69 186 LEU A O 1
ATOM 1456 N N . GLN A 1 187 ? -2.853 4.898 -1.588 1.00 87.56 187 GLN A N 1
ATOM 1457 C CA . GLN A 1 187 ? -3.784 4.011 -0.907 1.00 87.56 187 GLN A CA 1
ATOM 1458 C C . GLN A 1 187 ? -4.086 4.533 0.489 1.00 87.56 187 GLN A C 1
ATOM 1460 O O . GLN A 1 187 ? -3.185 4.882 1.245 1.00 87.56 187 GLN A O 1
ATOM 1465 N N . GLU A 1 188 ? -5.369 4.541 0.828 1.00 89.12 188 GLU A N 1
ATOM 1466 C CA . GLU A 1 188 ? -5.824 4.889 2.168 1.00 89.12 188 GLU A CA 1
ATOM 1467 C C . GLU A 1 188 ? -5.777 3.660 3.070 1.00 89.12 188 GLU A C 1
ATOM 1469 O O . GLU A 1 188 ? -6.287 2.597 2.701 1.00 89.12 188 GLU A O 1
ATOM 1474 N N . PHE A 1 189 ? -5.157 3.816 4.235 1.00 90.50 189 PHE A N 1
ATOM 1475 C CA . PHE A 1 189 ? -5.035 2.796 5.268 1.00 90.50 189 PHE A CA 1
ATOM 1476 C C . PHE A 1 189 ? -5.689 3.304 6.546 1.00 90.50 189 PHE A C 1
ATOM 1478 O O . PHE A 1 189 ? -5.343 4.374 7.038 1.00 90.50 189 PHE A O 1
ATOM 1485 N N . ASN A 1 190 ? -6.612 2.517 7.093 1.00 93.12 190 ASN A N 1
ATOM 1486 C CA . ASN A 1 190 ? -7.314 2.838 8.328 1.00 93.12 190 ASN A CA 1
ATOM 1487 C C . ASN A 1 190 ? -6.826 1.919 9.440 1.00 93.12 190 ASN A C 1
ATOM 1489 O O . ASN A 1 190 ? -6.790 0.697 9.267 1.00 93.12 190 ASN A O 1
ATOM 1493 N N . ILE A 1 191 ? -6.406 2.506 10.556 1.00 94.56 191 ILE A N 1
ATOM 1494 C CA . ILE A 1 191 ? -5.788 1.781 11.663 1.00 94.56 191 ILE A CA 1
ATOM 1495 C C . ILE A 1 191 ? -6.430 2.211 12.970 1.00 94.56 191 ILE A C 1
ATOM 1497 O O . ILE A 1 191 ? -6.428 3.391 13.306 1.00 94.56 191 ILE A O 1
ATOM 1501 N N . LEU A 1 192 ? -6.954 1.242 13.717 1.00 94.25 192 LEU A N 1
ATOM 1502 C CA . LEU A 1 192 ? -7.428 1.458 15.079 1.00 94.25 192 LEU A CA 1
ATOM 1503 C C . LEU A 1 192 ? -6.303 1.192 16.073 1.00 94.25 192 LEU A C 1
ATOM 1505 O O . LEU A 1 192 ? -5.797 0.073 16.157 1.00 94.25 192 LEU A O 1
ATOM 1509 N N . GLY A 1 193 ? -5.927 2.220 16.825 1.00 92.75 193 GLY A N 1
ATOM 1510 C CA . GLY A 1 193 ? -4.960 2.151 17.916 1.00 92.75 193 GLY A CA 1
ATOM 1511 C C . GLY A 1 193 ? -5.586 2.491 19.270 1.00 92.75 193 GLY A C 1
ATOM 1512 O O . GLY A 1 193 ? -6.775 2.800 19.372 1.00 92.75 193 GLY A O 1
ATOM 1513 N N . GLY A 1 194 ? -4.766 2.451 20.320 1.00 91.19 194 GLY A N 1
ATOM 1514 C CA . GLY A 1 194 ? -5.210 2.696 21.694 1.00 91.19 194 GLY A CA 1
ATOM 1515 C C . GLY A 1 194 ? -5.820 1.455 22.344 1.00 91.19 194 GLY A C 1
ATOM 1516 O O . GLY A 1 194 ? -5.330 0.340 22.149 1.00 91.19 194 GLY A O 1
ATOM 1517 N N . LEU A 1 195 ? -6.872 1.640 23.145 1.00 89.88 195 LEU A N 1
ATOM 1518 C CA . LEU A 1 195 ? -7.523 0.537 23.849 1.00 89.88 195 LEU A CA 1
ATOM 1519 C C . LEU A 1 195 ? -8.489 -0.202 22.911 1.00 89.88 195 LEU A C 1
ATOM 1521 O O . LEU A 1 195 ? -9.524 0.332 22.532 1.00 89.88 195 LEU A O 1
ATOM 1525 N N . ILE A 1 196 ? -8.146 -1.435 22.531 1.00 90.38 196 ILE A N 1
ATOM 1526 C CA . ILE A 1 196 ? -8.882 -2.206 21.511 1.00 90.38 196 ILE A CA 1
ATOM 1527 C C . ILE A 1 196 ? -9.774 -3.302 22.111 1.00 90.38 196 ILE A C 1
ATOM 1529 O O . ILE A 1 196 ? -10.810 -3.634 21.541 1.00 90.38 196 ILE A O 1
ATOM 1533 N N . LEU A 1 197 ? -9.401 -3.881 23.256 1.00 87.62 197 LEU A N 1
ATOM 1534 C CA . LEU A 1 197 ? -10.115 -5.031 23.829 1.00 87.62 197 LEU A CA 1
ATOM 1535 C C . LEU A 1 197 ? -11.619 -4.788 24.070 1.00 87.62 197 LEU A C 1
ATOM 1537 O O . LEU A 1 197 ? -12.401 -5.659 23.689 1.00 87.62 197 LEU A O 1
ATOM 1541 N N . PRO A 1 198 ? -12.064 -3.630 24.605 1.00 87.94 198 PRO A N 1
ATOM 1542 C CA . PRO A 1 198 ? -13.491 -3.369 24.823 1.00 87.94 198 PRO A CA 1
ATOM 1543 C C . PRO A 1 198 ? -14.304 -3.342 23.525 1.00 87.94 198 PRO A C 1
ATOM 1545 O O . PRO A 1 198 ? -15.477 -3.705 23.504 1.00 87.94 198 PRO A O 1
ATOM 1548 N N . VAL A 1 199 ? -13.668 -2.948 22.422 1.00 89.62 199 VAL A N 1
ATOM 1549 C CA . VAL A 1 199 ? -14.306 -2.786 21.112 1.00 89.62 199 VAL A CA 1
ATOM 1550 C C . VAL A 1 199 ? -14.098 -3.989 20.187 1.00 89.62 199 VAL A C 1
ATOM 1552 O O . VAL A 1 199 ? -14.635 -4.020 19.078 1.00 89.62 199 VAL A O 1
ATOM 1555 N N . TRP A 1 200 ? -13.355 -5.005 20.640 1.00 90.56 200 TRP A N 1
ATOM 1556 C CA . TRP A 1 200 ? -12.940 -6.159 19.840 1.00 90.56 200 TRP A CA 1
ATOM 1557 C C . TRP A 1 200 ? -14.119 -6.873 19.174 1.00 90.56 200 TRP A C 1
ATOM 1559 O O . TRP A 1 200 ? -14.135 -7.050 17.957 1.00 90.56 200 TRP A O 1
ATOM 1569 N N . GLY A 1 201 ? -15.158 -7.203 19.949 1.00 90.38 201 GLY A N 1
ATOM 1570 C CA . GLY A 1 201 ?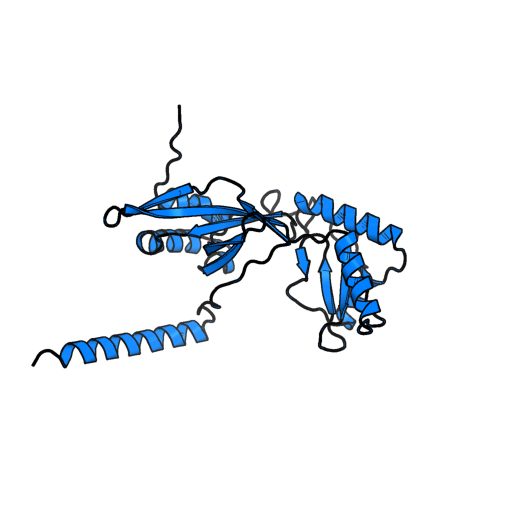 -16.334 -7.906 19.430 1.00 90.38 201 GLY A CA 1
ATOM 1571 C C . GLY A 1 201 ? -17.120 -7.099 18.388 1.00 90.38 201 GLY A C 1
ATOM 1572 O O . GLY A 1 201 ? -17.728 -7.675 17.485 1.00 90.38 201 GLY A O 1
ATOM 1573 N N . THR A 1 202 ? -17.097 -5.765 18.469 1.00 91.25 202 THR A N 1
ATOM 1574 C CA . THR A 1 202 ? -17.703 -4.888 17.455 1.00 91.25 202 THR A CA 1
ATOM 1575 C C . THR A 1 202 ? -16.904 -4.928 16.155 1.00 91.25 202 THR A C 1
ATOM 1577 O O . THR A 1 202 ? -17.490 -5.056 15.077 1.00 91.25 202 THR A O 1
ATOM 1580 N N . ILE A 1 203 ? -15.572 -4.890 16.255 1.00 91.12 203 ILE A N 1
ATOM 1581 C CA . ILE A 1 203 ? -14.665 -4.993 15.106 1.00 91.12 203 ILE A CA 1
ATOM 1582 C C . ILE A 1 203 ? -14.841 -6.349 14.416 1.00 91.12 203 ILE A C 1
ATOM 1584 O O . ILE A 1 203 ? -15.075 -6.390 13.209 1.00 91.12 203 ILE A O 1
ATOM 1588 N N . GLU A 1 204 ? -14.820 -7.455 15.164 1.00 90.50 204 GLU A N 1
ATOM 1589 C CA . GLU A 1 204 ? -15.031 -8.802 14.614 1.00 90.50 204 GLU A CA 1
ATOM 1590 C C . GLU A 1 204 ? -16.355 -8.916 13.856 1.00 90.50 204 GLU A C 1
ATOM 1592 O O . GLU A 1 204 ? -16.385 -9.399 12.722 1.00 90.50 204 GLU A O 1
ATOM 1597 N N . LYS A 1 205 ? -17.452 -8.414 14.436 1.00 91.06 205 LYS A N 1
ATOM 1598 C CA . LYS A 1 205 ? -18.772 -8.419 13.787 1.00 91.06 205 LYS A CA 1
ATOM 1599 C C . LYS A 1 205 ? -18.786 -7.611 12.488 1.00 91.06 205 LYS A C 1
ATOM 1601 O O . LYS A 1 205 ? -19.442 -8.025 11.531 1.00 91.06 205 LYS A O 1
ATOM 1606 N N . ALA A 1 206 ? -18.093 -6.474 12.437 1.00 90.62 206 ALA A N 1
ATOM 1607 C CA . ALA A 1 206 ? -18.002 -5.646 11.234 1.00 90.62 206 ALA A CA 1
ATOM 1608 C C . ALA A 1 206 ? -17.140 -6.303 10.139 1.00 90.62 206 ALA A C 1
ATOM 1610 O O . ALA A 1 206 ? -17.502 -6.277 8.956 1.00 90.62 206 ALA A O 1
ATOM 1611 N N . LEU A 1 207 ? -16.030 -6.942 10.523 1.00 89.00 207 LEU A N 1
ATOM 1612 C CA . LEU A 1 207 ? -15.143 -7.648 9.596 1.00 89.00 207 LEU A CA 1
ATOM 1613 C C . LEU A 1 207 ? -15.765 -8.953 9.079 1.00 89.00 207 LEU A C 1
ATOM 1615 O O . LEU A 1 207 ? -15.641 -9.262 7.895 1.00 89.00 207 LEU A O 1
ATOM 1619 N N . ALA A 1 208 ? -16.515 -9.687 9.902 1.00 88.38 208 ALA A N 1
ATOM 1620 C CA . ALA A 1 208 ? -17.179 -10.930 9.496 1.00 88.38 208 ALA A CA 1
ATOM 1621 C C . ALA A 1 208 ? -18.173 -10.735 8.332 1.00 88.38 208 ALA A C 1
ATOM 1623 O O . ALA A 1 208 ? -18.359 -11.642 7.513 1.00 88.38 208 ALA A O 1
ATOM 1624 N N . LYS A 1 209 ? -18.765 -9.536 8.223 1.00 87.56 209 LYS A N 1
ATOM 1625 C CA . LYS A 1 209 ? -19.699 -9.140 7.153 1.00 87.56 209 LYS A CA 1
ATOM 1626 C C . LYS A 1 209 ? -19.016 -8.816 5.818 1.00 87.56 209 LYS A C 1
ATOM 1628 O O . LYS A 1 209 ? -19.706 -8.620 4.821 1.00 87.56 209 LYS A O 1
ATOM 1633 N N . GLN A 1 210 ? -17.685 -8.746 5.769 1.00 85.38 210 GLN A N 1
ATOM 1634 C CA . GLN A 1 210 ? -16.967 -8.368 4.552 1.00 85.38 210 GLN A CA 1
ATOM 1635 C C . GLN A 1 210 ? -17.047 -9.461 3.481 1.00 85.38 210 GLN A C 1
ATOM 1637 O O . GLN A 1 210 ? -16.941 -10.648 3.771 1.00 85.38 210 GLN A O 1
ATOM 1642 N N . VAL A 1 211 ? -17.190 -9.068 2.214 1.00 81.56 211 VAL A N 1
ATOM 1643 C CA . VAL A 1 211 ? -17.329 -10.020 1.093 1.00 81.56 211 VAL A CA 1
ATOM 1644 C C . VAL A 1 211 ? -16.033 -10.808 0.860 1.00 81.56 211 VAL A C 1
ATOM 1646 O O . VAL A 1 211 ? -16.058 -12.017 0.628 1.00 81.56 211 VAL A O 1
ATOM 1649 N N . TYR A 1 212 ? -14.882 -10.138 0.953 1.00 76.25 212 TYR A N 1
ATOM 1650 C CA . TYR A 1 212 ? -13.577 -10.749 0.712 1.00 76.25 212 TYR A CA 1
ATOM 1651 C C . TYR A 1 212 ? -13.033 -11.426 1.972 1.00 76.25 212 TYR A C 1
ATOM 1653 O O . TYR A 1 212 ? -12.889 -10.784 3.009 1.00 76.25 212 TYR A O 1
ATOM 1661 N N . GLN A 1 213 ? -12.621 -12.693 1.862 1.00 75.56 213 GLN A N 1
ATOM 1662 C CA . GLN A 1 213 ? -12.037 -13.465 2.973 1.00 75.56 213 GLN A CA 1
ATOM 1663 C C . GLN A 1 213 ? -10.834 -12.763 3.626 1.00 75.56 213 GLN A C 1
ATOM 1665 O O . GLN A 1 213 ? -10.684 -12.777 4.843 1.00 75.56 213 GLN A O 1
ATOM 1670 N N . ASN A 1 214 ? -10.015 -12.067 2.830 1.00 73.62 214 ASN A N 1
ATOM 1671 C CA . ASN A 1 214 ? -8.870 -11.305 3.335 1.00 73.62 214 ASN A CA 1
ATOM 1672 C C . ASN A 1 214 ? -9.263 -10.102 4.204 1.00 73.62 214 ASN A C 1
ATOM 1674 O O . ASN A 1 214 ? -8.451 -9.672 5.014 1.00 73.62 214 ASN A O 1
ATOM 1678 N N . HIS A 1 215 ? -10.473 -9.563 4.033 1.00 81.12 215 HIS A N 1
ATOM 1679 C CA . HIS A 1 215 ? -11.000 -8.448 4.825 1.00 81.12 215 HIS A CA 1
ATOM 1680 C C . HIS A 1 215 ? -11.727 -8.917 6.091 1.00 81.12 215 HIS A C 1
ATOM 1682 O O . HIS A 1 215 ? -12.020 -8.094 6.947 1.00 81.12 215 HIS A O 1
ATOM 1688 N N . LYS A 1 216 ? -12.012 -10.220 6.222 1.00 82.81 216 LYS A N 1
ATOM 1689 C CA . LYS A 1 216 ? -12.616 -10.794 7.434 1.00 82.81 216 LYS A CA 1
ATOM 1690 C C . LYS A 1 216 ? -11.607 -11.012 8.559 1.00 82.81 216 LYS A C 1
ATOM 1692 O O . LYS A 1 216 ? -12.000 -11.177 9.706 1.00 82.81 216 LYS A O 1
ATOM 1697 N N . ARG A 1 217 ? -10.315 -11.060 8.225 1.00 81.38 217 ARG A N 1
ATOM 1698 C CA . ARG A 1 217 ? -9.235 -11.332 9.176 1.00 81.38 217 ARG A CA 1
ATOM 1699 C C . ARG A 1 217 ? -8.804 -10.042 9.863 1.00 81.38 217 ARG A C 1
ATOM 1701 O O . ARG A 1 217 ? -8.472 -9.073 9.180 1.00 81.38 217 ARG A O 1
ATOM 1708 N N . ILE A 1 218 ? -8.752 -10.066 11.191 1.00 84.38 218 ILE A N 1
ATOM 1709 C CA . ILE A 1 218 ? -8.067 -9.037 11.975 1.00 84.38 218 ILE A CA 1
ATOM 1710 C C . ILE A 1 218 ? -6.569 -9.165 11.710 1.00 84.38 218 ILE A C 1
ATOM 1712 O O . ILE A 1 218 ? -6.063 -10.277 11.605 1.00 84.38 218 ILE A O 1
ATOM 1716 N N . ARG A 1 219 ? -5.883 -8.029 11.558 1.00 87.00 219 ARG A N 1
ATOM 1717 C CA . ARG A 1 219 ? -4.431 -7.974 11.371 1.00 87.00 219 ARG A CA 1
ATOM 1718 C C . ARG A 1 219 ? -3.859 -6.850 12.203 1.00 87.00 219 ARG A C 1
ATOM 1720 O O . ARG A 1 219 ? -4.315 -5.710 12.086 1.00 87.00 219 ARG A O 1
ATOM 1727 N N . VAL A 1 220 ? -2.834 -7.162 12.985 1.00 89.38 220 VAL A N 1
ATOM 1728 C CA . VAL A 1 220 ? -2.038 -6.138 13.660 1.00 89.38 220 VAL A CA 1
ATOM 1729 C C . VAL A 1 220 ? -1.018 -5.602 12.664 1.00 89.38 220 VAL A C 1
ATOM 1731 O O . VAL A 1 220 ? -0.214 -6.352 12.109 1.00 89.38 220 VAL A O 1
ATOM 1734 N N . VAL A 1 221 ? -1.058 -4.299 12.425 1.00 90.69 221 VAL A N 1
ATOM 1735 C CA . VAL A 1 221 ? -0.134 -3.604 11.534 1.00 90.69 221 VAL A CA 1
ATOM 1736 C C . VAL A 1 221 ? 0.721 -2.624 12.311 1.00 90.69 221 VAL A C 1
ATOM 1738 O O . VAL A 1 221 ? 0.292 -2.046 13.312 1.00 90.69 221 VAL A O 1
ATOM 1741 N N . ARG A 1 222 ? 1.932 -2.417 11.808 1.00 91.06 222 ARG A N 1
ATOM 1742 C CA . ARG A 1 222 ? 2.841 -1.373 12.261 1.00 91.06 222 ARG A CA 1
ATOM 1743 C C . ARG A 1 222 ? 3.218 -0.497 11.080 1.00 91.06 222 ARG A C 1
ATOM 1745 O O . ARG A 1 222 ? 3.564 -1.009 10.019 1.00 91.06 222 ARG A O 1
ATOM 1752 N N . LEU A 1 223 ? 3.181 0.813 11.274 1.00 89.62 223 LEU A N 1
ATOM 1753 C CA . LEU A 1 223 ? 3.728 1.783 10.331 1.00 89.62 223 LEU A CA 1
ATOM 1754 C C . LEU A 1 223 ? 4.640 2.775 11.048 1.00 89.62 223 LEU A C 1
ATOM 1756 O O . LEU A 1 223 ? 4.572 2.944 12.269 1.00 89.62 223 LEU A O 1
ATOM 1760 N N . VAL A 1 224 ? 5.467 3.441 10.255 1.00 87.19 224 VAL A N 1
ATOM 1761 C CA . VAL A 1 224 ? 6.252 4.596 10.675 1.00 87.19 224 VAL A CA 1
ATOM 1762 C C . VAL A 1 224 ? 5.915 5.722 9.712 1.00 87.19 224 VAL A C 1
ATOM 1764 O O . VAL A 1 224 ? 6.026 5.534 8.501 1.00 87.19 224 VAL A O 1
ATOM 1767 N N . THR A 1 225 ? 5.436 6.845 10.230 1.00 85.56 225 THR A N 1
ATOM 1768 C CA . THR A 1 225 ? 5.162 8.038 9.424 1.00 85.56 225 THR A CA 1
ATOM 1769 C C . THR A 1 225 ? 6.468 8.641 8.918 1.00 85.56 225 THR A C 1
ATOM 1771 O O . THR A 1 225 ? 7.492 8.593 9.598 1.00 85.56 225 THR A O 1
ATOM 1774 N N . THR A 1 226 ? 6.461 9.201 7.711 1.00 82.19 226 THR A N 1
ATOM 1775 C CA . THR A 1 226 ? 7.690 9.738 7.097 1.00 82.19 226 THR A CA 1
ATOM 1776 C C . THR A 1 226 ? 8.088 11.108 7.628 1.00 82.19 226 THR A C 1
ATOM 1778 O O . THR A 1 226 ? 9.270 11.434 7.617 1.00 82.19 226 THR A O 1
ATOM 1781 N N . ASN A 1 227 ? 7.121 11.917 8.064 1.00 82.31 227 ASN A N 1
ATOM 1782 C CA . ASN A 1 227 ? 7.363 13.326 8.388 1.00 82.31 227 ASN A CA 1
ATOM 1783 C C . ASN A 1 227 ? 7.941 13.513 9.798 1.00 82.31 227 ASN A C 1
ATOM 1785 O O . ASN A 1 227 ? 8.789 14.372 10.013 1.00 82.31 227 ASN A O 1
ATOM 1789 N N . ASP A 1 228 ? 7.495 12.700 10.751 1.00 84.44 228 ASP A N 1
ATOM 1790 C CA . ASP A 1 228 ? 7.808 12.810 12.180 1.00 84.44 228 ASP A CA 1
ATOM 1791 C C . ASP A 1 228 ? 8.341 11.498 12.786 1.00 84.44 228 ASP A C 1
ATOM 1793 O O . ASP A 1 228 ? 8.609 11.435 13.986 1.00 84.44 228 ASP A O 1
ATOM 1797 N N . ASN A 1 229 ? 8.538 10.450 11.974 1.00 84.69 229 ASN A N 1
ATOM 1798 C CA . ASN A 1 229 ? 9.011 9.128 12.407 1.00 84.69 229 ASN A CA 1
ATOM 1799 C C . ASN A 1 229 ? 8.182 8.511 13.550 1.00 84.69 229 ASN A C 1
ATOM 1801 O O . ASN A 1 229 ? 8.675 7.675 14.320 1.00 84.69 229 ASN A O 1
ATOM 1805 N N . GLN A 1 230 ? 6.910 8.892 13.656 1.00 86.44 230 GLN A N 1
ATOM 1806 C CA . GLN A 1 230 ? 6.001 8.364 14.653 1.00 86.44 230 GLN A CA 1
ATOM 1807 C C . GLN A 1 230 ? 5.664 6.911 14.323 1.00 86.44 230 GLN A C 1
ATOM 1809 O O . GLN A 1 230 ? 5.233 6.560 13.222 1.00 86.44 230 GLN A O 1
ATOM 1814 N N . ARG A 1 231 ? 5.865 6.035 15.308 1.00 89.31 231 ARG A N 1
ATOM 1815 C CA . ARG A 1 231 ? 5.524 4.617 15.192 1.00 89.31 231 ARG A CA 1
ATOM 1816 C C . ARG A 1 231 ? 4.097 4.401 15.652 1.00 89.31 231 ARG A C 1
ATOM 1818 O O . ARG A 1 231 ? 3.766 4.715 16.793 1.00 89.31 231 ARG A O 1
ATOM 1825 N N . ILE A 1 232 ? 3.282 3.811 14.787 1.00 90.31 232 ILE A N 1
ATOM 1826 C CA . ILE A 1 232 ? 1.879 3.524 15.079 1.00 90.31 232 ILE A CA 1
ATOM 1827 C C . ILE A 1 232 ? 1.649 2.032 14.893 1.00 90.31 232 ILE A C 1
ATOM 1829 O O . ILE A 1 232 ? 1.985 1.456 13.857 1.00 90.31 232 ILE A O 1
ATOM 1833 N N . VAL A 1 233 ? 1.105 1.408 15.935 1.00 91.44 233 VAL A N 1
ATOM 1834 C CA . VAL A 1 233 ? 0.742 -0.009 15.967 1.00 91.44 233 VAL A CA 1
ATOM 1835 C C . VAL A 1 233 ? -0.740 -0.100 16.284 1.00 91.44 233 VAL A C 1
ATOM 1837 O O . VAL A 1 233 ? -1.215 0.534 17.225 1.00 91.44 233 VAL A O 1
ATOM 1840 N N . GLY A 1 234 ? -1.471 -0.881 15.499 1.00 92.62 234 GLY A N 1
ATOM 1841 C CA . GLY A 1 234 ? -2.910 -1.014 15.667 1.00 92.62 234 GLY A CA 1
ATOM 1842 C C . GLY A 1 234 ? -3.514 -2.073 14.759 1.00 92.62 234 GLY A C 1
ATOM 1843 O O . GLY A 1 234 ? -2.805 -2.794 14.058 1.00 92.62 234 GLY A O 1
ATOM 1844 N N . LEU A 1 235 ? -4.837 -2.171 14.774 1.00 92.44 235 LEU A N 1
ATOM 1845 C CA . LEU A 1 235 ? -5.581 -3.075 13.909 1.00 92.44 235 LEU A CA 1
ATOM 1846 C C . LEU A 1 235 ? -5.860 -2.424 12.561 1.00 92.44 235 LEU A C 1
ATOM 1848 O O . LEU A 1 235 ? -6.423 -1.333 12.505 1.00 92.44 235 LEU A O 1
ATOM 1852 N N . PHE A 1 236 ? -5.523 -3.115 11.476 1.00 92.00 236 PHE A N 1
ATOM 1853 C CA . PHE A 1 236 ? -5.898 -2.681 10.136 1.00 92.00 236 PHE A CA 1
ATOM 1854 C C . PHE A 1 236 ? -7.392 -2.892 9.895 1.00 92.00 236 PHE A C 1
ATOM 1856 O O . PHE A 1 236 ? -7.896 -4.011 10.009 1.00 92.00 236 PHE A O 1
ATOM 1863 N N . ILE A 1 237 ? -8.077 -1.825 9.489 1.00 92.38 237 ILE A N 1
ATOM 1864 C CA . ILE A 1 237 ? -9.490 -1.837 9.124 1.00 92.38 237 ILE A CA 1
ATOM 1865 C C . ILE A 1 237 ? -9.606 -1.621 7.609 1.00 92.38 237 ILE A C 1
ATOM 1867 O O . ILE A 1 237 ? -9.208 -0.572 7.101 1.00 92.38 237 ILE A O 1
ATOM 1871 N N . PRO A 1 238 ? -10.148 -2.590 6.847 1.00 88.81 238 PRO A N 1
ATOM 1872 C CA . PRO A 1 238 ? -10.412 -2.404 5.425 1.00 88.81 238 PRO A CA 1
ATOM 1873 C C . PRO A 1 238 ? -11.354 -1.220 5.189 1.00 88.81 238 PRO A C 1
ATOM 1875 O O . PRO A 1 238 ? -12.326 -1.062 5.920 1.00 88.81 238 PRO A O 1
ATOM 1878 N N . ASN A 1 239 ? -11.138 -0.445 4.122 1.00 87.25 239 ASN A N 1
ATOM 1879 C CA . ASN A 1 239 ? -11.932 0.764 3.839 1.00 87.25 239 ASN A CA 1
ATOM 1880 C C . ASN A 1 239 ? -13.447 0.491 3.795 1.00 87.25 239 ASN A C 1
ATOM 1882 O O . ASN A 1 239 ? -14.229 1.281 4.304 1.00 87.25 239 ASN A O 1
ATOM 1886 N N . ALA A 1 240 ? -13.856 -0.667 3.266 1.00 85.12 240 ALA A N 1
ATOM 1887 C CA . ALA A 1 240 ? -15.258 -1.091 3.215 1.00 85.12 240 ALA A CA 1
ATOM 1888 C C . ALA A 1 240 ? -15.874 -1.437 4.589 1.00 85.12 240 ALA A C 1
ATOM 1890 O O . ALA A 1 240 ? -17.089 -1.558 4.706 1.00 85.12 240 ALA A O 1
ATOM 1891 N N . ALA A 1 241 ? -15.052 -1.632 5.623 1.00 89.06 241 ALA A N 1
ATOM 1892 C CA . ALA A 1 241 ? -15.489 -1.949 6.979 1.00 89.06 241 ALA A CA 1
ATOM 1893 C C . ALA A 1 241 ? -15.498 -0.729 7.912 1.00 89.06 241 ALA A C 1
ATOM 1895 O O . ALA A 1 241 ? -16.128 -0.805 8.962 1.00 89.06 241 ALA A O 1
ATOM 1896 N N . VAL A 1 242 ? -14.823 0.371 7.550 1.00 90.50 242 VAL A N 1
ATOM 1897 C CA . VAL A 1 242 ? -14.643 1.548 8.422 1.00 90.50 242 VAL A CA 1
ATOM 1898 C C . VAL A 1 242 ? -15.980 2.082 8.919 1.00 90.50 242 VAL A C 1
ATOM 1900 O O . VAL A 1 242 ? -16.168 2.207 10.122 1.00 90.50 242 VAL A O 1
ATOM 1903 N N . GLU A 1 243 ? -16.927 2.319 8.013 1.00 89.44 243 GLU A N 1
ATOM 1904 C CA . GLU A 1 243 ? -18.252 2.835 8.366 1.00 89.44 243 GLU A CA 1
ATOM 1905 C C . GLU A 1 243 ? -18.993 1.883 9.313 1.00 89.44 243 GLU A C 1
ATOM 1907 O O . GLU A 1 243 ? -19.444 2.293 10.377 1.00 89.44 243 GLU A O 1
ATOM 1912 N N . SER A 1 244 ? -19.016 0.580 9.003 1.00 89.81 244 SER A N 1
ATOM 1913 C CA . SER A 1 244 ? -19.651 -0.419 9.872 1.00 89.81 244 SER A CA 1
ATOM 1914 C C . SER A 1 244 ? -19.008 -0.499 11.258 1.00 89.81 244 SER A C 1
ATOM 1916 O O . SER A 1 244 ? -19.707 -0.836 12.216 1.00 89.81 244 SER A O 1
ATOM 1918 N N . VAL A 1 245 ? -17.699 -0.257 11.369 1.00 91.56 245 VAL A N 1
ATOM 1919 C CA . VAL A 1 245 ? -17.009 -0.203 12.660 1.00 91.56 245 VAL A CA 1
ATOM 1920 C C . VAL A 1 245 ? -17.419 1.062 13.408 1.00 91.56 245 VAL A C 1
ATOM 1922 O O . VAL A 1 245 ? -17.874 0.949 14.539 1.00 91.56 245 VAL A O 1
ATOM 1925 N N . LEU A 1 246 ? -17.349 2.237 12.776 1.00 91.44 246 LEU A N 1
ATOM 1926 C CA . LEU A 1 246 ? -17.725 3.515 13.394 1.00 91.44 246 LEU A CA 1
ATOM 1927 C C . LEU A 1 246 ? -19.172 3.514 13.903 1.00 91.44 246 LEU A C 1
ATOM 1929 O O . LEU A 1 246 ? -19.411 3.846 15.063 1.00 91.44 246 LEU A O 1
ATOM 1933 N N . THR A 1 247 ? -20.124 3.048 13.089 1.00 90.00 247 THR A N 1
ATOM 1934 C CA . THR A 1 247 ? -21.527 2.901 13.507 1.00 90.00 247 THR A CA 1
ATOM 1935 C C . THR A 1 247 ? -21.667 1.924 14.673 1.00 90.00 247 THR A C 1
ATOM 1937 O O . THR A 1 247 ? -22.414 2.182 15.614 1.00 90.00 247 THR A O 1
ATOM 1940 N N . GLY A 1 248 ? -20.939 0.804 14.642 1.00 86.94 248 GLY A N 1
ATOM 1941 C CA . GLY A 1 248 ? -20.961 -0.185 15.720 1.00 86.94 248 GLY A CA 1
ATOM 1942 C C . GLY A 1 248 ? -20.399 0.342 17.044 1.00 86.94 248 GLY A C 1
ATOM 1943 O O . GLY A 1 248 ? -20.818 -0.118 18.103 1.00 86.94 248 GLY A O 1
ATOM 1944 N N . LEU A 1 249 ? -19.478 1.305 16.987 1.00 87.50 249 LEU A N 1
ATOM 1945 C CA . LEU A 1 249 ? -18.925 1.996 18.154 1.00 87.50 249 LEU A CA 1
ATOM 1946 C C . LEU A 1 249 ? -19.794 3.161 18.632 1.00 87.50 249 LEU A C 1
ATOM 1948 O O . LEU A 1 249 ? -19.423 3.820 19.597 1.00 87.50 249 LEU A O 1
ATOM 1952 N N . GLN A 1 250 ? -20.943 3.391 17.983 1.00 81.69 250 GLN A N 1
ATOM 1953 C CA . GLN A 1 250 ? -21.824 4.533 18.239 1.00 81.69 250 GLN A CA 1
ATOM 1954 C C . GLN A 1 250 ? -21.090 5.870 18.107 1.00 81.69 250 GLN A C 1
ATOM 1956 O O . GLN A 1 250 ? -21.428 6.846 18.772 1.00 81.69 250 GLN A O 1
ATOM 1961 N N . TRP A 1 251 ? -20.078 5.920 17.240 1.00 74.75 251 TRP A N 1
ATOM 1962 C CA . TRP A 1 251 ? -19.381 7.160 16.964 1.00 74.75 251 TRP A CA 1
ATOM 1963 C C . TRP A 1 251 ? -20.291 8.064 16.132 1.00 74.75 251 TRP A C 1
ATOM 1965 O O . TRP A 1 251 ? -20.624 7.746 14.987 1.00 74.75 251 TRP A O 1
ATOM 1975 N N . VAL A 1 252 ? -20.707 9.176 16.726 1.00 56.19 252 VAL A N 1
ATOM 1976 C CA . VAL A 1 252 ? -21.445 10.248 16.060 1.00 56.19 252 VAL A CA 1
ATOM 1977 C C . VAL A 1 252 ? -20.423 11.343 15.771 1.00 56.19 252 VAL A C 1
ATOM 1979 O O . VAL A 1 252 ? -19.648 11.698 16.657 1.00 56.19 252 VAL A O 1
ATOM 1982 N N . GLN A 1 253 ? -20.369 11.853 14.536 1.00 52.41 253 GLN A N 1
ATOM 1983 C CA . GLN A 1 253 ? -19.690 13.129 14.312 1.00 52.41 253 GLN A CA 1
ATOM 1984 C C . GLN A 1 253 ? -20.388 14.139 15.209 1.00 52.41 253 GLN A C 1
ATOM 1986 O O . GLN A 1 253 ? -21.571 14.394 14.990 1.00 52.41 253 GLN A O 1
ATOM 1991 N N . ASP A 1 254 ? -19.682 14.703 16.186 1.00 43.53 254 ASP A N 1
ATOM 1992 C CA . ASP A 1 254 ? -20.110 15.967 16.765 1.00 43.53 254 ASP A CA 1
ATOM 1993 C C . ASP A 1 254 ? -20.251 16.930 15.581 1.00 43.53 254 ASP A C 1
ATOM 1995 O O . ASP A 1 254 ? -19.272 17.328 14.941 1.00 43.53 254 ASP A O 1
ATOM 1999 N N . ILE A 1 255 ? -21.502 17.183 15.197 1.00 37.19 255 ILE A N 1
ATOM 2000 C CA . ILE A 1 255 ? -21.863 18.250 14.282 1.00 37.19 255 ILE A CA 1
ATOM 2001 C C . ILE A 1 255 ? -21.546 19.503 15.085 1.00 37.19 255 ILE A C 1
ATOM 2003 O O . ILE A 1 255 ? -22.342 19.926 15.916 1.00 37.19 255 ILE A O 1
ATOM 2007 N N . ASN A 1 256 ? -20.331 20.021 14.926 1.00 35.62 256 ASN A N 1
ATOM 2008 C CA . ASN A 1 256 ? -20.025 21.350 15.418 1.00 35.62 256 ASN A CA 1
ATOM 2009 C C . ASN A 1 256 ? -20.841 22.331 14.571 1.00 35.62 256 ASN A C 1
ATOM 2011 O O . ASN A 1 256 ? -20.570 22.483 13.375 1.00 35.62 256 ASN A O 1
ATOM 2015 N N . ASP A 1 257 ? -21.856 22.910 15.214 1.00 34.03 257 ASP A N 1
ATOM 2016 C CA . ASP A 1 257 ? -22.440 24.211 14.880 1.00 34.03 257 ASP A CA 1
ATOM 2017 C C . ASP A 1 257 ? -21.355 25.301 14.769 1.00 34.03 257 ASP A C 1
ATOM 2019 O O . ASP A 1 257 ? -20.374 25.264 15.555 1.00 34.03 257 ASP A O 1
#

Solvent-accessible surface area (backbone atoms only — not comparable to full-atom values): 14176 Å² total; per-residue (Å²): 145,76,74,68,65,62,52,54,55,48,52,49,49,52,53,51,48,50,52,52,50,51,50,29,51,74,69,70,64,57,76,86,62,73,42,75,59,82,54,77,38,36,40,76,71,52,82,70,39,78,46,43,66,42,89,86,78,68,47,44,20,32,40,37,40,30,39,31,30,28,46,38,52,54,69,58,52,49,49,56,50,55,49,34,54,73,69,71,72,55,48,95,80,43,44,42,29,36,37,70,58,69,58,69,91,41,68,51,53,35,38,34,39,67,51,95,49,89,62,30,23,39,38,31,30,26,19,57,22,68,46,94,64,66,40,45,49,70,59,46,61,68,50,30,40,80,53,85,56,60,72,60,48,46,52,51,31,43,54,46,33,60,48,12,51,82,36,26,65,55,38,92,79,31,93,63,52,92,79,41,63,57,58,22,15,52,39,79,46,36,31,42,27,73,57,50,76,93,50,41,70,46,45,50,58,31,22,64,70,42,90,48,74,79,52,40,52,84,41,46,31,33,39,57,33,64,88,78,63,48,75,47,61,28,37,52,43,52,79,91,34,46,63,52,34,40,57,65,54,66,48,68,80,80,78,77,126